Protein 3R0S (pdb70)

Nearest PDB structures (foldseek):
  3r0s-assembly1_A  TM=1.003E+00  e=1.129E-41  Campylobacter jejuni subsp. jejuni NCTC 11168 = ATCC 700819
  4r36-assembly1_A  TM=9.592E-01  e=1.230E-15  Bacteroides fragilis NCTC 9343
  7ok1-assembly1_C  TM=9.430E-01  e=2.101E-15  Pseudomonas paraeruginosa PA7
  7ojq-assembly1_C  TM=9.489E-01  e=1.472E-14  Pseudomonas paraeruginosa PA7
  7ojq-assembly1_A  TM=9.555E-01  e=8.487E-14  Pseudomonas paraeruginosa PA7

Sequence (249 aa):
KIHPSAVIEEEGAQLGDDVVIEAYAYVSKDAKIGNNVVIKQGARILSDTTIGDHSRVFSYAIVGDIPQDISYKSGVVIGKNNATIREFATINSGTAKKGDGFTRIGDNAFIAYCHIAHDCLLGNNIILANNATLAGHVEELGDFTVVGGLTPIHQFVKVGEGCIAGASALSQDIVPFCLAEGNRRASIRSLNLVGIRRRRFDKDDEVDRRLSRAFKTLFRRQQGDLKENAKKNLLENQESENVKKCHFILETKRGIPVYR

Foldseek 3Di:
DEDPQEAEDCQEAAEAPEAEEHQEYEDNQEYEEACEYHEHNEYADQNEYDYYNEYHEHNAYFAAAFPDDPDNAGEYAEEPEYEYHQEYHYIADVVAPRYAYHYECEAYHLEYHGHQEAEYANEYEEAHEYEYAHEYEEHQEYAYHCEYADHNEYEYACEEYYPAYEDFHHQHQFYWGHHPIATDAGVLVRCVVPDDPVVSVVVRVLCCQQAVDDDNLVSLVVCVVVHDDPSSVSSVCQNPTDRHHGHDD

Secondary structure (DSSP, 8-state):
-B-TT-EE-TT-EE-TT-EE-TT-EE-TT-EE-TT-EE-TT-EE-SS-EE-TT-EE-TT-EEEEPPS-S----EEEE-TT-EE-TT-EEE---TTTTSEEEE-TT-B----EE-TT-EE-SS-EE-TT-EE-TT-EE-TT-EE-TT-EE-TT-EE-TT---SS-BB-S-B-TTEEEEEBTEEEEEE-HHHHHHHS-HHHHHHHHHHHHHHHSSS-HHHHHHHHHTT---HHHH--HHHHH-SS---B--

CATH classification: 2.160.10.10 (+1 more: 1.20.1180.10)

Solvent-accessible surface area: 11938 Å² total

InterPro domains:
  IPR001451 Hexapeptide repeat [PF00132] (106-140)
  IPR010137 Acyl-[acyl-carrier-protein]--UDP-N-acetylglucosamine O-acyltransferase [MF_00387] (1-256)
  IPR010137 Acyl-[acyl-carrier-protein]--UDP-N-acetylglucosamine O-acyltransferase [PIRSF000456] (2-260)
  IPR010137 Acyl-[acyl-carrier-protein]--UDP-N-acetylglucosamine O-acyltransferase [PTHR43480] (2-258)
  IPR010137 Acyl-[acyl-carrier-protein]--UDP-N-acetylglucosamine O-acyltransferase [TIGR01852] (4-254)
  IPR010137 Acyl-[acyl-carrier-protein]--UDP-N-acetylglucosamine O-acyltransferase [cd03351] (3-254)
  IPR011004 Trimeric LpxA-like superfamily [SSF51161] (3-244)
  IPR018357 Hexapeptide transferase, conserved site [PS00101] (132-160)
  IPR029098 UDP N-acetylglucosamine O-acyltransferase, C-terminal [PF13720] (177-254)
  IPR037157 UDP-N-acetylglucosamine O-acyltransferase, C-terminal domain superfamily [G3DSA:1.20.1180.10] (195-263)

Structure (mmCIF, N/CA/C/O backbone):
data_3R0S
#
_entry.id   3R0S
#
_cell.length_a   98.959
_cell.length_b   98.959
_cell.length_c   157.463
_cell.angle_alpha   90.000
_cell.angle_beta   90.000
_cell.angle_gamma   120.000
#
_symmetry.space_group_name_H-M   'H 3 2'
#
loop_
_entity.id
_entity.type
_entity.pdbx_description
1 polymer 'Acyl-[acyl-carrier-protein]--UDP-N-acetylglucosamine O-acyltransferase'
2 non-polymer 'CHLORIDE ION'
3 water water
#
loop_
_atom_site.group_PDB
_atom_site.id
_atom_site.type_symbol
_atom_site.label_atom_id
_atom_site.label_alt_id
_atom_site.label_comp_id
_atom_site.label_asym_id
_atom_site.label_entity_id
_atom_site.label_seq_id
_atom_site.pdbx_PDB_ins_code
_atom_site.Cartn_x
_atom_site.Cartn_y
_atom_site.Cartn_z
_atom_site.occupancy
_atom_site.B_iso_or_equiv
_atom_site.auth_seq_id
_atom_site.auth_comp_id
_atom_site.auth_asym_id
_atom_site.auth_atom_id
_atom_site.pdbx_PDB_model_num
ATOM 1 N N . LYS A 1 6 ? -2.634 16.077 63.585 1.00 80.47 3 LYS A N 1
ATOM 2 C CA . LYS A 1 6 ? -2.275 16.209 62.133 1.00 78.58 3 LYS A CA 1
ATOM 3 C C . LYS A 1 6 ? -1.299 15.114 61.648 1.00 75.51 3 LYS A C 1
ATOM 4 O O . LYS A 1 6 ? -1.340 14.714 60.488 1.00 73.56 3 LYS A O 1
ATOM 10 N N . ILE A 1 7 ? -0.437 14.618 62.531 1.00 74.98 4 ILE A N 1
ATOM 11 C CA . ILE A 1 7 ? 0.352 13.413 62.232 1.00 72.61 4 ILE A CA 1
ATOM 12 C C . ILE A 1 7 ? -0.248 12.199 62.942 1.00 72.10 4 ILE A C 1
ATOM 13 O O . ILE A 1 7 ? -0.387 12.208 64.181 1.00 73.92 4 ILE A O 1
ATOM 18 N N . HIS A 1 8 ? -0.624 11.175 62.175 1.00 69.50 5 HIS A N 1
ATOM 19 C CA . HIS A 1 8 ? -1.229 9.986 62.760 1.00 69.40 5 HIS A CA 1
ATOM 20 C C . HIS A 1 8 ? -0.110 9.257 63.500 1.00 68.38 5 HIS A C 1
ATOM 21 O O . HIS A 1 8 ? 1.033 9.247 63.018 1.00 67.31 5 HIS A O 1
ATOM 28 N N . PRO A 1 9 ? -0.415 8.704 64.702 1.00 68.36 6 PRO A N 1
ATOM 29 C CA . PRO A 1 9 ? 0.561 7.911 65.468 1.00 67.28 6 PRO A CA 1
ATOM 30 C C . PRO A 1 9 ? 1.152 6.715 64.695 1.00 64.39 6 PRO A C 1
ATOM 31 O O . PRO A 1 9 ? 2.276 6.275 64.988 1.00 64.13 6 PRO A O 1
ATOM 35 N N . SER A 1 10 ? 0.377 6.177 63.755 1.00 61.25 7 SER A N 1
ATOM 36 C CA . SER A 1 10 ? 0.833 5.075 62.931 1.00 59.32 7 SER A CA 1
ATOM 37 C C . SER A 1 10 ? 1.874 5.481 61.885 1.00 56.64 7 SER A C 1
ATOM 38 O O . SER A 1 10 ? 2.610 4.631 61.392 1.00 56.86 7 SER A O 1
ATOM 41 N N . ALA A 1 11 ? 1.967 6.762 61.574 1.00 54.06 8 ALA A N 1
ATOM 42 C CA . ALA A 1 11 ? 2.972 7.217 60.658 1.00 51.80 8 ALA A CA 1
ATOM 43 C C . ALA A 1 11 ? 4.378 6.977 61.249 1.00 51.37 8 ALA A C 1
ATOM 44 O O . ALA A 1 11 ? 4.609 7.178 62.452 1.00 52.88 8 ALA A O 1
ATOM 46 N N . VAL A 1 12 ? 5.288 6.537 60.380 1.00 49.02 9 VAL A N 1
ATOM 47 C CA . VAL A 1 12 ? 6.667 6.332 60.670 1.00 48.25 9 VAL A CA 1
ATOM 48 C C . VAL A 1 12 ? 7.486 7.511 60.120 1.00 47.67 9 VAL A C 1
ATOM 49 O O . VAL A 1 12 ? 7.741 7.622 58.941 1.00 46.68 9 VAL A O 1
ATOM 53 N N . ILE A 1 13 ? 7.886 8.400 61.020 1.00 48.63 10 ILE A N 1
ATOM 54 C CA . ILE A 1 13 ? 8.656 9.601 60.732 1.00 47.75 10 ILE A C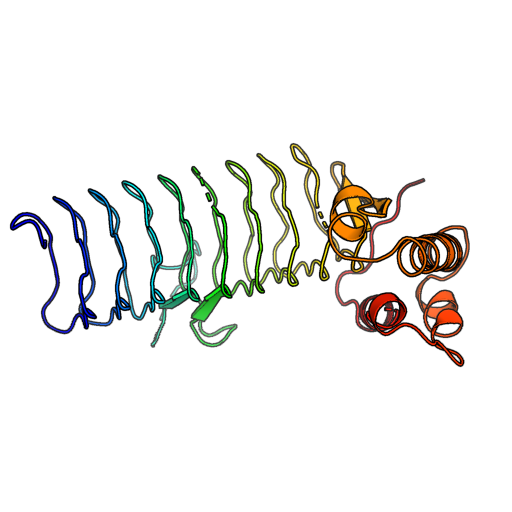A 1
ATOM 55 C C . ILE A 1 13 ? 9.989 9.324 61.425 1.00 48.31 10 ILE A C 1
ATOM 56 O O . ILE A 1 13 ? 10.036 9.225 62.638 1.00 49.22 10 ILE A O 1
ATOM 61 N N . GLU A 1 14 ? 11.043 9.086 60.653 1.00 47.56 11 GLU A N 1
ATOM 62 C CA A GLU A 1 14 ? 12.347 8.699 61.204 0.60 48.84 11 GLU A CA 1
ATOM 63 C CA B GLU A 1 14 ? 12.312 8.709 61.252 0.40 48.58 11 GLU A CA 1
ATOM 64 C C . GLU A 1 14 ? 12.910 9.956 61.856 1.00 50.09 11 GLU A C 1
ATOM 65 O O . GLU A 1 14 ? 12.762 11.058 61.300 1.00 50.66 11 GLU A O 1
ATOM 76 N N . GLU A 1 15 ? 13.548 9.811 63.008 1.00 51.46 12 GLU A N 1
ATOM 77 C CA . GLU A 1 15 ? 14.266 10.957 63.592 1.00 53.55 12 GLU A CA 1
ATOM 78 C C . GLU A 1 15 ? 15.207 11.528 62.547 1.00 53.25 12 GLU A C 1
ATOM 79 O O . GLU A 1 15 ? 15.989 10.768 61.964 1.00 53.04 12 GLU A O 1
ATOM 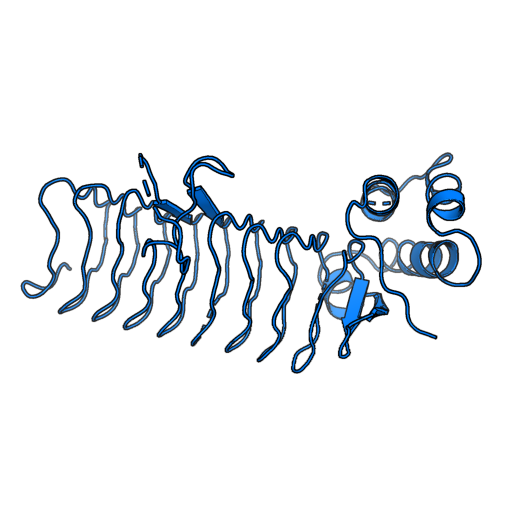85 N N . GLY A 1 16 ? 15.147 12.860 62.347 1.00 53.54 13 GLY A N 1
ATOM 86 C CA . GLY A 1 16 ? 15.893 13.566 61.287 1.00 52.67 13 GLY A CA 1
ATOM 87 C C . GLY A 1 16 ? 14.979 14.180 60.217 1.00 50.89 13 GLY A C 1
ATOM 88 O O . GLY A 1 16 ? 15.320 15.192 59.593 1.00 51.66 13 GLY A O 1
ATOM 89 N N . ALA A 1 17 ? 13.827 13.576 59.984 1.00 47.97 14 ALA A N 1
ATOM 90 C CA . ALA A 1 17 ? 12.873 14.181 59.063 1.00 47.28 14 ALA A CA 1
ATOM 91 C C . ALA A 1 17 ? 12.553 15.657 59.460 1.00 48.36 14 ALA A C 1
ATOM 92 O O . ALA A 1 17 ? 12.329 15.957 60.624 1.00 48.53 14 ALA A O 1
ATOM 94 N N . GLN A 1 18 ? 12.605 16.555 58.485 1.00 48.76 15 GLN A N 1
ATOM 95 C CA . GLN A 1 18 ? 12.220 17.947 58.659 1.00 51.56 15 GLN A CA 1
ATOM 96 C C . GLN A 1 18 ? 10.804 18.186 58.083 1.00 50.93 15 GLN A C 1
ATOM 97 O O . GLN A 1 18 ? 10.581 18.011 56.882 1.00 49.39 15 GLN A O 1
ATOM 103 N N . LEU A 1 19 ? 9.874 18.559 58.951 1.00 51.51 16 LEU A N 1
ATOM 104 C CA . LEU A 1 19 ? 8.494 18.822 58.583 1.00 51.86 16 LEU A CA 1
ATOM 105 C C . LEU A 1 19 ? 8.135 20.289 58.784 1.00 53.28 16 LEU A C 1
ATOM 106 O O . LEU A 1 19 ? 8.409 20.841 59.842 1.00 55.39 16 LEU A O 1
ATOM 111 N N . GLY A 1 20 ? 7.534 20.916 57.776 1.00 53.15 17 GLY A N 1
ATOM 112 C CA . GLY A 1 20 ? 7.087 22.320 57.878 1.00 54.80 17 GLY A CA 1
ATOM 113 C C . GLY A 1 20 ? 5.780 22.477 58.666 1.00 56.06 17 GLY A C 1
ATOM 114 O O . GLY A 1 20 ? 5.296 21.549 59.327 1.00 54.94 17 GLY A O 1
ATOM 115 N N . ASP A 1 21 ? 5.206 23.669 58.577 1.00 57.95 18 ASP A N 1
ATOM 116 C CA . ASP A 1 21 ? 3.967 24.019 59.242 1.00 59.43 18 ASP A CA 1
ATOM 117 C C . ASP A 1 21 ? 2.748 23.348 58.634 1.00 57.66 18 ASP A C 1
ATOM 118 O O . ASP A 1 21 ? 2.666 23.210 57.417 1.00 55.36 18 ASP A O 1
ATOM 123 N N . ASP A 1 22 ? 1.802 22.933 59.481 1.00 58.01 19 ASP A N 1
ATOM 124 C CA . ASP A 1 22 ? 0.478 22.523 59.014 1.00 57.17 19 ASP A CA 1
ATOM 125 C C . ASP A 1 22 ? 0.589 21.337 58.044 1.00 52.53 19 ASP A C 1
ATOM 126 O O . ASP A 1 22 ? -0.053 21.289 57.020 1.00 49.60 19 ASP A O 1
ATOM 131 N N . VAL A 1 23 ? 1.468 20.416 58.367 1.00 51.43 20 VAL A N 1
ATOM 132 C CA . VAL A 1 23 ? 1.653 19.239 57.564 1.00 49.18 20 VAL A CA 1
ATOM 133 C C . VAL A 1 23 ? 0.715 18.163 58.138 1.00 49.68 20 VAL A C 1
ATOM 134 O O . VAL A 1 23 ? 0.438 18.129 59.356 1.00 50.94 20 VAL A O 1
ATOM 138 N N . VAL A 1 24 ? 0.196 17.330 57.234 1.00 48.18 21 VAL A N 1
ATOM 139 C CA . VAL A 1 24 ? -0.685 16.237 57.556 1.00 47.83 21 VAL A CA 1
ATOM 140 C C . VAL A 1 24 ? -0.066 14.957 57.015 1.00 46.29 21 VAL A C 1
ATOM 141 O O . VAL A 1 24 ? 0.144 14.822 55.807 1.00 44.09 21 VAL A O 1
ATOM 145 N N . ILE A 1 25 ? 0.261 14.036 57.928 1.00 46.17 22 ILE A N 1
ATOM 146 C CA . ILE A 1 25 ? 0.782 12.752 57.572 1.00 44.69 22 ILE A CA 1
ATOM 147 C C . ILE A 1 25 ? -0.263 11.770 58.073 1.00 45.55 22 ILE A C 1
ATOM 148 O O . ILE A 1 25 ? -0.520 11.686 59.285 1.00 47.51 22 ILE A O 1
ATOM 153 N N . GLU A 1 26 ? -0.868 11.032 57.145 1.00 43.85 23 GLU A N 1
ATOM 154 C CA . GLU A 1 26 ? -1.910 10.085 57.475 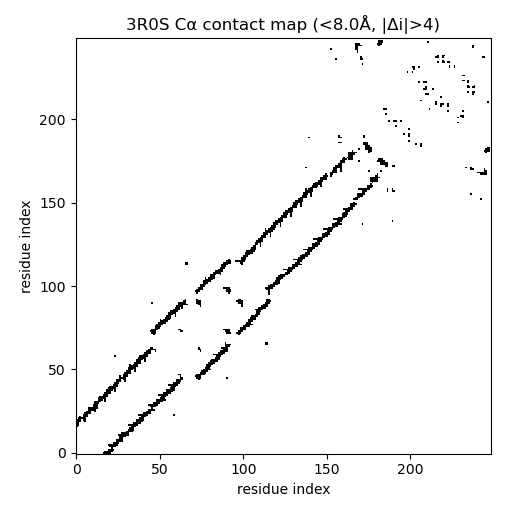1.00 42.43 23 GLU A CA 1
ATOM 155 C C . GLU A 1 26 ? -1.301 8.791 57.937 1.00 41.51 23 GLU A C 1
ATOM 156 O O . GLU A 1 26 ? -0.096 8.576 57.857 1.00 39.81 23 GLU A O 1
ATOM 162 N N . ALA A 1 27 ? -2.170 7.912 58.408 1.00 42.42 24 ALA A N 1
ATOM 163 C CA . ALA A 1 27 ? -1.796 6.627 58.941 1.00 42.40 24 ALA A CA 1
ATOM 164 C C . ALA A 1 27 ? -0.874 5.864 58.027 1.00 41.00 24 ALA A C 1
ATOM 165 O O . ALA A 1 27 ? -1.118 5.802 56.814 1.00 41.42 24 ALA A O 1
ATOM 167 N N . TYR A 1 28 ? 0.160 5.266 58.602 1.00 39.50 25 TYR A N 1
ATOM 168 C CA . TYR A 1 28 ? 0.968 4.283 57.891 1.00 39.67 25 TYR A CA 1
ATOM 169 C C . TYR A 1 28 ? 1.830 4.862 56.767 1.00 38.11 25 TYR A C 1
ATOM 170 O O . TYR A 1 28 ? 2.428 4.103 56.011 1.00 39.16 25 TYR A O 1
ATOM 179 N N . ALA A 1 29 ? 1.901 6.175 56.657 1.00 37.72 26 ALA A N 1
ATOM 180 C CA . ALA A 1 29 ? 2.833 6.817 55.753 1.00 37.84 26 ALA A CA 1
ATOM 181 C C . ALA A 1 29 ? 4.242 6.725 56.335 1.00 39.36 26 ALA A C 1
ATOM 182 O O . ALA A 1 29 ? 4.412 6.311 57.490 1.00 43.04 26 ALA A O 1
ATOM 184 N N . TYR A 1 30 ? 5.247 7.098 55.547 1.00 39.18 27 TYR A N 1
ATOM 185 C CA . TYR A 1 30 ? 6.647 6.951 55.915 1.00 38.68 27 TYR A CA 1
ATOM 186 C C . TYR A 1 30 ? 7.414 8.143 55.435 1.00 38.39 27 TYR A C 1
ATOM 187 O O . TYR A 1 30 ? 7.289 8.530 54.287 1.00 37.92 27 TYR A O 1
ATOM 196 N N . VAL A 1 31 ? 8.179 8.745 56.335 1.00 38.56 28 VAL A N 1
ATOM 197 C CA . VAL A 1 31 ? 9.059 9.841 55.995 1.00 38.98 28 VAL A CA 1
ATOM 198 C C . VAL A 1 31 ? 10.450 9.512 56.542 1.00 40.10 28 VAL A C 1
ATOM 199 O O . VAL A 1 31 ? 10.587 9.131 57.695 1.00 40.41 28 VAL A O 1
ATOM 203 N N . SER A 1 32 ? 11.465 9.702 55.704 1.00 40.74 29 SER A N 1
ATOM 204 C CA . SER A 1 32 ? 12.824 9.323 56.034 1.00 42.04 29 SER A CA 1
ATOM 205 C C . SER A 1 32 ? 13.562 10.400 56.877 1.00 43.87 29 SER A C 1
ATOM 206 O O . SER A 1 32 ? 13.223 11.593 56.899 1.00 43.65 29 SER A O 1
ATOM 209 N N . LYS A 1 33 ? 14.613 9.933 57.529 1.00 45.23 30 LYS A N 1
ATOM 210 C CA . LYS A 1 33 ? 15.518 10.764 58.282 1.00 47.57 30 LYS A CA 1
ATOM 211 C C . LYS A 1 33 ? 16.136 11.915 57.497 1.00 48.62 30 LYS A C 1
ATOM 212 O O . LYS A 1 33 ? 16.563 12.905 58.109 1.00 49.29 30 LYS A O 1
ATOM 218 N N . ASP A 1 34 ? 16.210 11.801 56.160 1.00 47.72 31 ASP A N 1
ATOM 219 C CA . ASP A 1 34 ? 16.791 12.868 55.360 1.00 49.04 31 ASP A CA 1
ATOM 220 C C . ASP A 1 34 ? 15.751 13.626 54.564 1.00 47.41 31 ASP A C 1
ATOM 221 O O . ASP A 1 34 ? 16.103 14.513 53.801 1.00 48.91 31 ASP A O 1
ATOM 226 N N . ALA A 1 35 ? 14.484 13.297 54.769 1.00 45.25 32 ALA A N 1
ATOM 227 C CA . ALA A 1 35 ? 13.383 13.939 54.055 1.00 44.57 32 ALA A CA 1
ATOM 228 C C . ALA A 1 35 ? 13.073 15.340 54.602 1.00 45.44 32 ALA A C 1
ATOM 229 O O . ALA A 1 35 ? 13.306 15.617 55.784 1.00 46.56 32 ALA A O 1
ATOM 231 N N . LYS A 1 36 ? 12.598 16.199 53.704 1.00 45.58 33 LYS A N 1
ATOM 232 C CA . LYS A 1 36 ? 12.249 17.585 53.975 1.00 47.92 33 LYS A CA 1
ATOM 233 C C . LYS A 1 36 ? 10.853 17.853 53.415 1.00 47.17 33 LYS A C 1
ATOM 234 O O . LYS A 1 36 ? 10.663 17.949 52.191 1.00 47.44 33 LYS A O 1
ATOM 240 N N . ILE A 1 37 ? 9.870 17.943 54.299 1.00 46.88 34 ILE A N 1
ATOM 241 C CA . ILE A 1 37 ? 8.486 18.089 53.882 1.00 45.70 34 ILE A CA 1
ATOM 242 C C . ILE A 1 37 ? 8.115 19.522 54.116 1.00 46.79 34 ILE A C 1
ATOM 243 O O . ILE A 1 37 ? 8.242 20.050 55.255 1.00 49.94 34 ILE A O 1
ATOM 248 N N . GLY A 1 38 ? 7.690 20.170 53.039 1.00 44.42 35 GLY A N 1
ATOM 249 C CA . GLY A 1 38 ? 7.421 21.600 53.065 1.00 45.53 35 GLY A CA 1
ATOM 250 C C . GLY A 1 38 ? 6.161 21.904 53.869 1.00 45.24 35 GLY A C 1
ATOM 251 O O . GLY A 1 38 ? 5.495 21.015 54.419 1.00 43.06 35 GLY A O 1
ATOM 252 N N . ASN A 1 39 ? 5.858 23.175 53.944 1.00 46.52 36 ASN A N 1
ATOM 253 C CA . ASN A 1 39 ? 4.654 23.661 54.607 1.00 48.17 36 ASN A CA 1
ATOM 254 C C . ASN A 1 39 ? 3.392 23.273 53.859 1.00 47.42 36 ASN A C 1
ATOM 255 O O . ASN A 1 39 ? 3.378 23.304 52.620 1.00 45.61 36 ASN A O 1
ATOM 260 N N . ASN A 1 40 ? 2.346 22.935 54.624 1.00 48.28 37 ASN A N 1
ATOM 261 C CA . ASN A 1 40 ? 1.002 22.704 54.095 1.00 48.68 37 ASN A CA 1
ATOM 262 C C . ASN A 1 40 ? 0.941 21.546 53.106 1.00 46.05 37 ASN A C 1
ATOM 263 O O . ASN A 1 40 ? 0.226 21.608 52.126 1.00 44.64 37 ASN A O 1
ATOM 268 N N . VAL A 1 41 ? 1.712 20.504 53.400 1.00 44.39 38 VAL A N 1
ATOM 269 C CA . VAL A 1 41 ? 1.803 19.349 52.567 1.00 42.11 38 VAL A CA 1
ATOM 270 C C . VAL A 1 41 ? 0.931 18.257 53.180 1.00 43.14 38 VAL A C 1
ATOM 271 O O . VAL A 1 41 ? 0.732 18.227 54.411 1.00 45.64 38 VAL A O 1
ATOM 275 N N . VAL A 1 42 ? 0.381 17.395 52.320 1.00 41.07 39 VAL A N 1
ATOM 276 C CA . VAL A 1 42 ? -0.410 16.292 52.741 1.00 40.62 39 VAL A CA 1
ATOM 277 C C . VAL A 1 42 ? 0.256 15.032 52.209 1.00 39.18 39 VAL A C 1
ATOM 278 O O . VAL A 1 42 ? 0.548 14.933 51.024 1.00 39.62 39 VAL A O 1
ATOM 282 N N . ILE A 1 43 ? 0.582 14.112 53.111 1.00 37.86 40 ILE A N 1
ATOM 283 C CA . ILE A 1 43 ? 1.085 12.804 52.779 1.00 35.31 40 ILE A CA 1
ATOM 284 C C . ILE A 1 43 ? -0.017 11.834 53.245 1.00 36.38 40 ILE A C 1
ATOM 285 O O . ILE A 1 43 ? -0.302 11.725 54.444 1.00 37.62 40 ILE A O 1
ATOM 290 N N . LYS A 1 44 ? -0.636 11.151 52.289 1.00 35.98 41 LYS A N 1
ATOM 291 C CA . LYS A 1 44 ? -1.780 10.269 52.543 1.00 35.82 41 LYS A CA 1
ATOM 292 C C . LYS A 1 44 ? -1.348 8.892 52.895 1.00 35.12 41 LYS A C 1
ATOM 293 O O . LYS A 1 44 ? -0.169 8.535 52.821 1.00 35.86 41 LYS A O 1
ATOM 299 N N . GLN A 1 45 ? -2.304 8.125 53.349 1.00 35.55 42 GLN A N 1
ATOM 300 C CA . GLN A 1 45 ? -2.024 6.873 53.968 1.00 35.39 42 GLN A CA 1
ATOM 301 C C . GLN A 1 45 ? -1.105 6.044 53.105 1.00 34.93 42 GLN A C 1
ATOM 302 O O . GLN A 1 45 ? -1.364 5.795 51.914 1.00 34.02 42 GLN A O 1
ATOM 308 N N . GLY A 1 46 ? -0.011 5.630 53.716 1.00 35.25 43 GLY A N 1
ATOM 309 C CA . GLY A 1 46 ? 0.850 4.628 53.135 1.00 35.40 43 GLY A CA 1
ATOM 310 C C . GLY A 1 46 ? 1.913 5.114 52.199 1.00 34.98 43 GLY A C 1
ATOM 311 O O . GLY A 1 46 ? 2.767 4.319 51.776 1.00 35.60 43 GLY A O 1
ATOM 312 N N . ALA A 1 47 ? 1.873 6.395 51.863 1.00 34.33 44 ALA A N 1
ATOM 313 C CA . ALA A 1 47 ? 2.830 6.927 50.949 1.00 33.88 44 ALA A CA 1
ATOM 314 C C . ALA A 1 47 ? 4.156 7.003 51.675 1.00 34.90 44 ALA A C 1
ATOM 315 O O . ALA A 1 47 ? 4.201 7.141 52.926 1.00 34.69 44 ALA A O 1
ATOM 317 N N . ARG A 1 48 ? 5.230 6.939 50.889 1.00 34.51 45 ARG A N 1
ATOM 318 C CA . ARG A 1 48 ? 6.584 6.850 51.406 1.00 33.78 45 ARG A CA 1
ATOM 319 C C . ARG A 1 48 ? 7.477 7.867 50.728 1.00 34.40 45 ARG A C 1
ATOM 320 O O . ARG A 1 48 ? 7.608 7.882 49.497 1.00 34.57 45 ARG A O 1
ATOM 328 N N . ILE A 1 49 ? 8.034 8.750 51.546 1.00 34.73 46 ILE A N 1
ATOM 329 C CA . ILE A 1 49 ? 8.999 9.707 51.146 1.00 35.05 46 ILE A CA 1
ATOM 330 C C . ILE A 1 49 ? 10.354 9.189 51.675 1.00 37.47 46 ILE A C 1
ATOM 331 O O . ILE A 1 49 ? 10.591 9.091 52.899 1.00 39.62 46 ILE A O 1
ATOM 336 N N . LEU A 1 50 ? 11.209 8.808 50.740 1.00 37.92 47 LEU A N 1
ATOM 337 C CA . LEU A 1 50 ? 12.392 8.069 51.025 1.00 38.94 47 LEU A CA 1
ATOM 338 C C . LEU A 1 50 ? 13.594 8.860 50.569 1.00 40.19 47 LEU A C 1
ATOM 339 O O . LEU A 1 50 ? 13.504 9.716 49.670 1.00 39.01 47 LEU A O 1
ATOM 344 N N . SER A 1 51 ? 14.715 8.526 51.191 1.00 42.39 48 SER A N 1
ATOM 345 C CA . SER A 1 51 ? 16.015 9.073 50.862 1.00 45.42 48 SER A CA 1
ATOM 346 C C . SER A 1 51 ? 16.128 10.589 51.119 1.00 44.79 48 SER A C 1
ATOM 347 O O . SER A 1 51 ? 15.424 11.145 51.968 1.00 44.81 48 SER A O 1
ATOM 350 N N . ASP A 1 52 ? 17.009 11.233 50.396 1.00 45.15 49 ASP A N 1
ATOM 351 C CA . ASP A 1 52 ? 17.259 12.635 50.589 1.00 47.31 49 ASP A CA 1
ATOM 352 C C . ASP A 1 52 ? 16.315 13.406 49.692 1.00 45.88 49 ASP A C 1
ATOM 353 O O . ASP A 1 52 ? 16.732 14.058 48.730 1.00 46.56 49 ASP A O 1
ATOM 358 N N . THR A 1 53 ? 15.037 13.306 50.021 1.00 43.66 50 THR A N 1
ATOM 359 C CA . THR A 1 53 ? 13.992 13.826 49.175 1.00 42.37 50 THR A CA 1
ATOM 360 C C . THR A 1 53 ? 13.305 15.078 49.751 1.00 42.41 50 THR A C 1
ATOM 361 O O . THR A 1 53 ? 12.955 15.111 50.926 1.00 41.67 50 THR A O 1
ATOM 365 N N . THR A 1 54 ? 13.102 16.075 48.886 1.00 42.61 51 THR A N 1
ATOM 366 C CA . THR A 1 54 ? 12.397 17.295 49.216 1.00 43.53 51 THR A CA 1
ATOM 367 C C . THR A 1 54 ? 11.008 17.381 48.553 1.00 43.02 51 THR A C 1
ATOM 368 O O . THR A 1 54 ? 10.883 17.217 47.363 1.00 42.79 51 THR A O 1
ATOM 372 N N . ILE A 1 55 ? 9.965 17.606 49.356 1.00 43.41 52 ILE A N 1
ATOM 373 C CA . ILE A 1 55 ? 8.602 17.857 48.864 1.00 41.65 52 ILE A CA 1
ATOM 374 C C . ILE A 1 55 ? 8.189 19.302 49.199 1.00 43.99 52 ILE A C 1
ATOM 375 O O . ILE A 1 55 ? 7.978 19.651 50.385 1.00 44.24 52 ILE A O 1
ATOM 380 N N . GLY A 1 56 ? 8.050 20.124 48.151 1.00 43.00 53 GLY A N 1
ATOM 381 C CA . GLY A 1 56 ? 7.771 21.519 48.332 1.00 44.08 53 GLY A CA 1
ATOM 382 C C . GLY A 1 56 ? 6.360 21.761 48.834 1.00 44.02 53 GLY A C 1
ATOM 383 O O . GLY A 1 56 ? 5.501 20.880 48.768 1.00 42.57 53 GLY A O 1
ATOM 384 N N . ASP A 1 57 ? 6.152 22.987 49.297 1.00 44.84 54 ASP A N 1
ATOM 385 C CA . ASP A 1 57 ? 4.952 23.413 49.964 1.00 45.81 54 ASP A CA 1
ATOM 386 C C . ASP A 1 57 ? 3.698 23.200 49.150 1.00 44.94 54 ASP A C 1
ATOM 387 O O . ASP A 1 57 ? 3.710 23.341 47.926 1.00 43.97 54 ASP A O 1
ATOM 392 N N . HIS A 1 58 ? 2.610 22.933 49.867 1.00 45.73 55 HIS A N 1
ATOM 393 C CA . HIS A 1 58 ? 1.271 22.776 49.307 1.00 46.30 55 HIS A CA 1
ATOM 394 C C . HIS A 1 58 ? 1.215 21.616 48.324 1.00 43.73 55 HIS A C 1
ATOM 395 O O . HIS A 1 58 ? 0.441 21.680 47.388 1.00 43.70 55 HIS A O 1
ATOM 402 N N . SER A 1 59 ? 2.106 20.635 48.470 1.00 42.51 56 SER A N 1
ATOM 403 C CA . SER A 1 59 ? 2.022 19.421 47.687 1.00 40.51 56 SER A CA 1
ATOM 404 C C . SER A 1 59 ? 1.107 18.389 48.381 1.00 41.21 56 SER A C 1
ATOM 405 O O . SER A 1 59 ? 0.955 18.405 49.610 1.00 42.96 56 SER A O 1
ATOM 408 N N . ARG A 1 60 ? 0.521 17.500 47.569 1.00 39.88 57 ARG A N 1
ATOM 409 C CA . ARG A 1 60 ? -0.323 16.435 47.996 1.00 39.39 57 ARG A CA 1
ATOM 410 C C . ARG A 1 60 ? 0.176 15.147 47.335 1.00 36.93 57 ARG A C 1
ATOM 411 O O . ARG A 1 60 ? 0.162 15.019 46.093 1.00 35.56 57 ARG A O 1
ATOM 419 N N . VAL A 1 61 ? 0.608 14.223 48.197 1.00 34.00 58 VAL A N 1
ATOM 420 C CA . VAL A 1 61 ? 1.022 12.899 47.865 1.00 31.91 58 VAL A CA 1
ATOM 421 C C . VAL A 1 61 ? -0.032 11.915 48.326 1.00 33.01 58 VAL A C 1
ATOM 422 O O . VAL A 1 61 ? -0.368 11.838 49.520 1.00 34.85 58 VAL A O 1
ATOM 426 N N . PHE A 1 62 ? -0.595 11.197 47.365 1.00 33.01 59 PHE A N 1
ATOM 427 C CA . PHE A 1 62 ? -1.773 10.396 47.564 1.00 32.43 59 PHE A CA 1
ATOM 428 C C . PHE A 1 62 ? -1.434 9.003 48.026 1.00 32.29 59 PHE A C 1
ATOM 429 O O . PHE A 1 62 ? -0.272 8.673 48.184 1.00 32.45 59 PHE A O 1
ATOM 437 N N . SER A 1 63 ? -2.446 8.181 48.283 1.00 32.87 60 SER A N 1
ATOM 438 C CA . SER A 1 63 ? -2.212 6.952 49.019 1.00 33.04 60 SER A CA 1
ATOM 439 C C . SER A 1 63 ? -1.223 6.086 48.287 1.00 32.16 60 SER A C 1
ATOM 440 O O . SER A 1 63 ? -1.423 5.773 47.145 1.00 33.05 60 SER A O 1
ATOM 443 N N . TYR A 1 64 ? -0.209 5.646 49.004 1.00 32.95 61 TYR A N 1
ATOM 444 C CA . TYR A 1 64 ? 0.748 4.614 48.553 1.00 33.42 61 TYR A CA 1
ATOM 445 C C . TYR A 1 64 ? 1.779 5.050 47.477 1.00 32.84 61 TYR A C 1
ATOM 446 O O . TYR A 1 64 ? 2.526 4.221 47.038 1.00 32.46 61 TYR A O 1
ATOM 455 N N . ALA A 1 65 ? 1.823 6.335 47.135 1.00 32.45 62 ALA A N 1
ATOM 456 C CA . ALA A 1 65 ? 2.803 6.859 46.218 1.00 33.06 62 ALA A CA 1
ATOM 457 C C . ALA A 1 65 ? 4.148 6.798 46.901 1.00 33.45 62 ALA A C 1
ATOM 458 O O . ALA A 1 65 ? 4.239 7.007 48.109 1.00 34.25 62 ALA A O 1
ATOM 460 N N . ILE A 1 66 ? 5.180 6.463 46.117 1.00 34.36 63 ILE A N 1
ATOM 461 C CA . ILE A 1 66 ? 6.545 6.198 46.583 1.00 33.71 63 ILE A CA 1
ATOM 462 C C . ILE A 1 66 ? 7.437 7.195 45.874 1.00 34.83 63 ILE A C 1
ATOM 463 O O . ILE A 1 66 ? 7.498 7.159 44.627 1.00 36.88 63 ILE A O 1
ATOM 468 N N . VAL A 1 67 ? 8.108 8.073 46.646 1.00 34.35 64 VAL A N 1
ATOM 469 C CA . VAL A 1 67 ? 9.025 9.086 46.164 1.00 33.90 64 VAL A CA 1
ATOM 470 C C . VAL A 1 67 ? 10.357 8.875 46.873 1.00 35.46 64 VAL A C 1
ATOM 471 O O . VAL A 1 67 ? 10.434 8.989 48.128 1.00 36.43 64 VAL A O 1
ATOM 475 N N . GLY A 1 68 ? 11.392 8.568 46.087 1.00 35.03 65 GLY A N 1
ATOM 476 C CA . GLY A 1 68 ? 12.758 8.494 46.567 1.00 35.98 65 GLY A CA 1
ATOM 477 C C . GLY A 1 68 ? 13.335 7.101 46.697 1.00 36.95 65 GLY A C 1
ATOM 478 O O . GLY A 1 68 ? 14.414 6.935 47.299 1.00 36.87 65 GLY A O 1
ATOM 479 N N . ASP A 1 69 ? 12.593 6.098 46.194 1.00 37.35 66 ASP A N 1
ATOM 480 C CA . ASP A 1 69 ? 13.094 4.730 46.111 1.00 39.17 66 ASP A CA 1
ATOM 481 C C . ASP A 1 69 ? 14.316 4.691 45.230 1.00 39.25 66 ASP A C 1
ATOM 482 O O . ASP A 1 69 ? 14.524 5.567 44.408 1.00 38.90 66 ASP A O 1
ATOM 487 N N . ILE A 1 70 ? 15.106 3.645 45.377 1.00 40.74 67 ILE A N 1
ATOM 488 C CA . ILE A 1 70 ? 16.323 3.582 44.646 1.00 42.82 67 ILE A CA 1
ATOM 489 C C . ILE A 1 70 ? 15.987 3.314 43.190 1.00 43.21 67 ILE A C 1
ATOM 490 O O . ILE A 1 70 ? 14.966 2.727 42.886 1.00 41.62 67 ILE A O 1
ATOM 495 N N . PRO A 1 71 ? 16.896 3.692 42.282 1.00 45.55 68 PRO A N 1
ATOM 496 C CA . PRO A 1 71 ? 16.657 3.426 40.840 1.00 45.69 68 PRO A CA 1
ATOM 497 C C . PRO A 1 71 ? 16.428 1.947 40.561 1.00 47.45 68 PRO A C 1
ATOM 498 O O . PRO A 1 71 ? 16.945 1.090 41.286 1.00 46.21 68 PRO A O 1
ATOM 502 N N . GLN A 1 72 ? 15.655 1.669 39.515 1.00 49.95 69 GLN A N 1
ATOM 503 C CA . GLN A 1 72 ? 15.512 0.297 38.965 1.00 54.34 69 GLN A CA 1
ATOM 504 C C . GLN A 1 72 ? 16.704 -0.050 38.046 1.00 60.04 69 GLN A C 1
ATOM 505 O O . GLN A 1 72 ? 16.716 0.282 36.878 1.00 60.60 69 GLN A O 1
ATOM 511 N N . ASP A 1 73 ? 17.716 -0.709 38.596 1.00 66.27 70 ASP A N 1
ATOM 512 C CA . ASP A 1 73 ? 18.959 -0.880 37.863 1.00 72.39 70 ASP A CA 1
ATOM 513 C C . ASP A 1 73 ? 19.686 -1.948 38.533 1.00 77.24 70 ASP A C 1
ATOM 514 O O . ASP A 1 73 ? 19.725 -2.003 39.763 1.00 77.35 70 ASP A O 1
ATOM 519 N N . ILE A 1 74 ? 20.328 -2.763 37.719 1.00 83.03 71 ILE A N 1
ATOM 520 C CA . ILE A 1 74 ? 21.022 -3.910 38.220 1.00 87.70 71 ILE A CA 1
ATOM 521 C C . ILE A 1 74 ? 22.294 -3.394 38.911 1.00 89.90 71 ILE A C 1
ATOM 522 O O . ILE A 1 74 ? 22.517 -3.673 40.096 1.00 90.01 71 ILE A O 1
ATOM 527 N N . SER A 1 75 ? 23.083 -2.597 38.182 1.00 92.41 72 SER A N 1
ATOM 528 C CA . SER A 1 75 ? 24.381 -2.082 38.681 1.00 94.79 72 SER A CA 1
ATOM 529 C C . SER A 1 75 ? 24.145 -0.876 39.608 1.00 92.60 72 SER A C 1
ATOM 530 O O . SER A 1 75 ? 23.888 0.249 39.139 1.00 90.64 72 SER A O 1
ATOM 533 N N . TYR A 1 76 ? 24.232 -1.130 40.919 1.00 93.01 73 TYR A N 1
ATOM 534 C CA . TYR A 1 76 ? 23.852 -0.147 41.931 1.00 90.71 73 TYR A CA 1
ATOM 535 C C . TYR A 1 76 ? 24.320 -0.594 43.321 1.00 91.52 73 TYR A C 1
ATOM 536 O O . TYR A 1 76 ? 24.123 -1.749 43.725 1.00 91.78 73 TYR A O 1
ATOM 545 N N . LYS A 1 81 ? 24.931 10.401 48.912 1.00 65.50 78 LYS A N 1
ATOM 546 C CA . LYS A 1 81 ? 23.830 11.364 48.773 1.00 64.24 78 LYS A CA 1
ATOM 547 C C . LYS A 1 81 ? 22.972 11.236 47.468 1.00 60.71 78 LYS A C 1
ATOM 548 O O . LYS A 1 81 ? 23.468 11.337 46.350 1.00 61.30 78 LYS A O 1
ATOM 554 N N . SER A 1 82 ? 21.664 11.057 47.653 1.00 57.38 79 SER A N 1
ATOM 555 C CA . SER A 1 82 ? 20.779 10.528 46.597 1.00 53.62 79 SER A CA 1
ATOM 556 C C . SER A 1 82 ? 19.348 10.829 46.926 1.00 49.58 79 SER A C 1
ATOM 557 O O . SER A 1 82 ? 18.917 10.579 48.036 1.00 49.02 79 SER A O 1
ATOM 560 N N . GLY A 1 83 ? 18.563 11.288 45.964 1.00 46.55 80 GLY A N 1
ATOM 561 C CA . GLY A 1 83 ? 17.162 11.515 46.251 1.00 43.64 80 GLY A CA 1
ATOM 562 C C . GLY A 1 83 ? 16.363 12.142 45.141 1.00 41.51 80 GLY A C 1
ATOM 563 O O . GLY A 1 83 ? 16.780 12.123 43.979 1.00 40.50 80 GLY A O 1
ATOM 564 N N . VAL A 1 84 ? 15.216 12.689 45.525 1.00 39.39 81 VAL A N 1
ATOM 565 C CA . VAL A 1 84 ? 14.306 13.321 44.614 1.00 39.27 81 VAL A CA 1
ATOM 566 C C . VAL A 1 84 ? 13.938 14.677 45.171 1.00 41.09 81 VAL A C 1
ATOM 567 O O . VAL A 1 84 ? 13.712 14.794 46.382 1.00 42.92 81 VAL A O 1
ATOM 571 N N . VAL A 1 85 ? 13.886 15.698 44.304 1.00 41.72 82 VAL A N 1
ATOM 572 C CA . VAL A 1 85 ? 13.442 17.033 44.678 1.00 42.44 82 VAL A CA 1
ATOM 573 C C 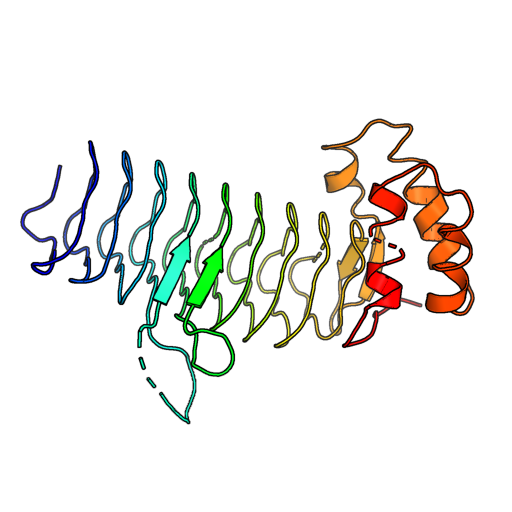. VAL A 1 85 ? 12.189 17.349 43.870 1.00 42.67 82 VAL A C 1
ATOM 574 O O . VAL A 1 85 ? 12.231 17.302 42.638 1.00 43.97 82 VAL A O 1
ATOM 578 N N . ILE A 1 86 ? 11.068 17.594 44.548 1.00 41.88 83 ILE A N 1
ATOM 579 C CA . ILE A 1 86 ? 9.812 17.949 43.890 1.00 41.51 83 ILE A CA 1
ATOM 580 C C . ILE A 1 86 ? 9.435 19.392 44.266 1.00 41.59 83 ILE A C 1
ATOM 581 O O . ILE A 1 86 ? 9.306 19.669 45.419 1.00 41.65 83 ILE A O 1
ATOM 586 N N . GLY A 1 87 ? 9.238 20.292 43.306 1.00 41.30 84 GLY A N 1
ATOM 587 C CA . GLY A 1 87 ? 8.756 21.651 43.609 1.00 42.68 84 GLY A CA 1
ATOM 588 C C . GLY A 1 87 ? 7.391 21.800 44.325 1.00 43.09 84 GLY A C 1
ATOM 589 O O . GLY A 1 87 ? 6.764 20.837 44.768 1.00 42.65 84 GLY A O 1
ATOM 590 N N . LYS A 1 88 ? 6.931 23.033 44.418 1.00 44.10 85 LYS A N 1
ATOM 591 C CA . LYS A 1 88 ? 5.702 23.347 45.114 1.00 45.48 85 LYS A CA 1
ATOM 592 C C . LYS A 1 88 ? 4.490 22.939 44.315 1.00 44.93 85 LYS A C 1
ATOM 593 O O . LYS A 1 88 ? 4.546 22.778 43.083 1.00 45.45 85 LYS A O 1
ATOM 599 N N . ASN A 1 89 ? 3.405 22.790 45.053 1.00 44.52 86 ASN A N 1
ATOM 600 C CA A ASN A 1 89 ? 2.087 22.499 44.526 0.50 44.54 86 ASN A CA 1
ATOM 601 C CA B ASN A 1 89 ? 2.102 22.584 44.452 0.50 44.82 86 ASN A CA 1
ATOM 602 C C . ASN A 1 89 ? 2.017 21.282 43.599 1.00 43.17 86 ASN A C 1
ATOM 603 O O . ASN A 1 89 ? 1.294 21.272 42.571 1.00 43.40 86 ASN A O 1
ATOM 612 N N . ALA A 1 90 ? 2.735 20.214 43.990 1.00 40.34 87 ALA A N 1
ATOM 613 C CA . ALA A 1 90 ? 2.657 18.993 43.264 1.00 39.11 87 ALA A CA 1
ATOM 614 C C . ALA A 1 90 ? 1.425 18.175 43.687 1.00 39.19 87 ALA A C 1
ATOM 615 O O . ALA A 1 90 ? 1.022 18.175 44.855 1.00 40.83 87 ALA A O 1
ATOM 617 N N . THR A 1 91 ? 0.854 17.478 42.729 1.00 37.45 88 THR A N 1
ATOM 618 C CA . THR A 1 91 ? -0.119 16.451 42.970 1.00 36.39 88 THR A CA 1
ATOM 619 C C . THR A 1 91 ? 0.460 15.136 42.456 1.00 34.02 88 THR A C 1
ATOM 620 O O . THR A 1 91 ? 0.709 15.010 41.274 1.00 32.55 88 THR A O 1
ATOM 624 N N . ILE A 1 92 ? 0.709 14.188 43.359 1.00 32.22 89 ILE A N 1
ATOM 625 C CA . ILE A 1 92 ? 1.175 12.886 43.005 1.00 30.68 89 ILE A CA 1
ATOM 626 C C . ILE A 1 92 ? 0.113 11.893 43.473 1.00 31.96 89 ILE A C 1
ATOM 627 O O . ILE A 1 92 ? -0.079 11.679 44.701 1.00 32.98 89 ILE A O 1
ATOM 632 N N . ARG A 1 93 ? -0.560 11.300 42.473 1.00 30.53 90 ARG A N 1
ATOM 633 C CA . ARG A 1 93 ? -1.609 10.381 42.668 1.00 31.97 90 ARG A CA 1
ATOM 634 C C . ARG A 1 93 ? -1.084 9.011 43.053 1.00 31.70 90 ARG A C 1
ATOM 635 O O . ARG A 1 93 ? 0.113 8.797 43.134 1.00 31.40 90 ARG A O 1
ATOM 643 N N . GLU A 1 94 ? -2.020 8.099 43.301 1.00 31.25 91 GLU A N 1
ATOM 644 C CA . GLU A 1 94 ? -1.729 6.840 43.945 1.00 31.68 91 GLU A CA 1
ATOM 645 C C . GLU A 1 94 ? -0.796 5.933 43.180 1.00 32.19 91 GLU A C 1
ATOM 646 O O . GLU A 1 94 ? -0.909 5.806 41.958 1.00 33.85 91 GLU A O 1
ATOM 652 N N . PHE A 1 95 ? 0.078 5.240 43.920 1.00 31.13 92 PHE A N 1
ATOM 653 C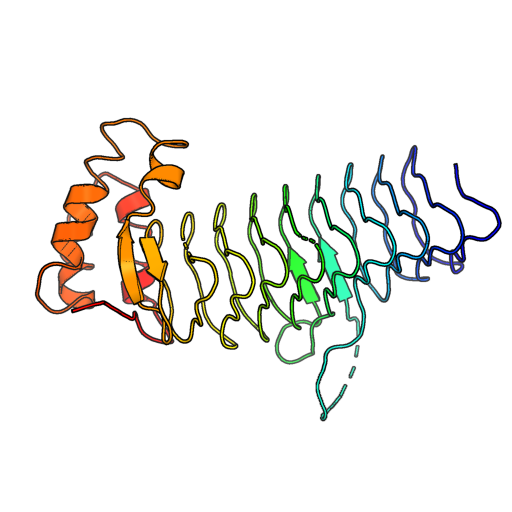 CA . PHE A 1 95 ? 0.954 4.203 43.360 1.00 31.71 92 PHE A CA 1
ATOM 654 C C . PHE A 1 95 ? 2.058 4.711 42.379 1.00 31.63 92 PHE A C 1
ATOM 655 O O . PHE A 1 95 ? 2.666 3.935 41.666 1.00 32.14 92 PHE A O 1
ATOM 663 N N . ALA A 1 96 ? 2.332 5.994 42.411 1.00 31.84 93 ALA A N 1
ATOM 664 C CA . ALA A 1 96 ? 3.355 6.566 41.551 1.00 33.26 93 ALA A CA 1
ATOM 665 C C . ALA A 1 96 ? 4.689 6.190 42.100 1.00 34.02 93 ALA A C 1
ATOM 666 O O . ALA A 1 96 ? 4.818 6.082 43.319 1.00 35.37 93 ALA A O 1
ATOM 668 N N . THR A 1 97 ? 5.665 5.969 41.220 1.00 34.53 94 THR A N 1
ATOM 669 C CA . THR A 1 97 ? 6.998 5.577 41.615 1.00 34.60 94 THR A CA 1
ATOM 670 C C . THR A 1 97 ? 7.957 6.602 40.996 1.00 35.84 94 THR A C 1
ATOM 671 O O . THR A 1 97 ? 8.161 6.620 39.767 1.00 38.50 94 THR A O 1
ATOM 675 N N . ILE A 1 98 ? 8.476 7.500 41.831 1.00 34.76 95 ILE A N 1
ATOM 676 C CA . ILE A 1 98 ? 9.481 8.484 41.449 1.00 34.33 95 ILE A CA 1
ATOM 677 C C . ILE A 1 98 ? 10.825 8.149 42.127 1.00 35.12 95 ILE A C 1
ATOM 678 O O . ILE A 1 98 ? 10.999 8.332 43.318 1.00 34.05 95 ILE A O 1
ATOM 683 N N . ASN A 1 99 ? 11.738 7.580 41.346 1.00 36.85 96 ASN A N 1
ATOM 684 C CA . ASN A 1 99 ? 12.961 7.010 41.845 1.00 38.28 96 ASN A CA 1
ATOM 685 C C . ASN A 1 99 ? 14.055 8.076 41.941 1.00 37.95 96 ASN A C 1
ATOM 686 O O . ASN A 1 99 ? 14.025 9.065 41.250 1.00 36.11 96 ASN A O 1
ATOM 691 N N . SER A 1 100 ? 15.019 7.845 42.813 1.00 38.46 97 SER A N 1
ATOM 692 C CA . SER A 1 100 ? 16.104 8.786 43.060 1.00 39.80 97 SER A CA 1
ATOM 693 C C . SER A 1 100 ? 17.079 8.767 41.904 1.00 41.37 97 SER A C 1
ATOM 694 O O . SER A 1 100 ? 16.984 7.902 41.031 1.00 42.24 97 SER A O 1
ATOM 697 N N . GLY A 1 101 ? 18.015 9.717 41.886 1.00 42.62 98 GLY A N 1
ATOM 698 C CA . GLY A 1 101 ? 19.067 9.751 40.853 1.00 44.36 98 GLY A CA 1
ATOM 699 C C . GLY A 1 101 ? 20.279 8.893 41.215 1.00 46.92 98 GLY A C 1
ATOM 700 O O . GLY A 1 101 ? 20.296 8.210 42.246 1.00 46.21 98 GLY A O 1
ATOM 701 N N . THR A 1 102 ? 21.302 8.964 40.366 1.00 48.61 99 THR A N 1
ATOM 702 C CA . THR A 1 102 ? 22.487 8.134 40.464 1.00 51.07 99 THR A CA 1
ATOM 703 C C . THR A 1 102 ? 23.748 9.032 40.328 1.00 53.59 99 THR A C 1
ATOM 704 O O . THR A 1 102 ? 23.648 10.209 39.981 1.00 53.57 99 THR A O 1
ATOM 708 N N . ALA A 1 103 ? 24.926 8.472 40.534 1.00 55.78 100 ALA A N 1
ATOM 709 C CA . ALA A 1 103 ? 26.148 9.226 40.247 1.00 59.59 100 ALA A CA 1
ATOM 710 C C . ALA A 1 103 ? 26.436 9.470 38.742 1.00 61.67 100 ALA A C 1
ATOM 711 O O . ALA A 1 103 ? 27.439 10.108 38.425 1.00 64.25 100 ALA A O 1
ATOM 713 N N . LYS A 1 104 ? 25.596 8.973 37.825 1.00 61.58 101 LYS A N 1
ATOM 714 C CA A LYS A 1 104 ? 25.737 9.310 36.392 0.60 63.09 101 LYS A CA 1
ATOM 715 C CA B LYS A 1 104 ? 25.749 9.287 36.414 0.40 62.88 101 LYS A CA 1
ATOM 716 C C . LYS A 1 104 ? 25.080 10.648 36.139 1.00 61.69 101 LYS A C 1
ATOM 717 O O . LYS A 1 104 ? 25.343 11.305 35.119 1.00 63.97 101 LYS A O 1
ATOM 728 N N . GLY A 1 105 ? 24.220 11.071 37.064 1.00 59.36 102 GLY A N 1
ATOM 729 C CA . GLY A 1 105 ? 23.737 12.449 37.087 1.00 57.97 102 GLY A CA 1
ATOM 730 C C . GLY A 1 105 ? 24.408 13.063 38.297 1.00 58.55 102 GLY A C 1
ATOM 731 O O . GLY A 1 105 ? 25.627 12.998 38.426 1.00 60.89 102 GLY A O 1
ATOM 732 N N . ASP A 1 106 ? 23.626 13.601 39.228 1.00 56.53 103 ASP A N 1
ATOM 733 C CA . ASP A 1 106 ? 24.217 14.084 40.484 1.00 56.71 103 ASP A CA 1
ATOM 734 C C . ASP A 1 106 ? 23.539 13.462 41.698 1.00 54.37 103 ASP A C 1
ATOM 735 O O . ASP A 1 106 ? 23.624 14.001 42.803 1.00 55.08 103 ASP A O 1
ATOM 740 N N . GLY A 1 107 ? 22.863 12.336 41.494 1.00 51.38 104 GLY A N 1
ATOM 741 C CA . GLY A 1 107 ? 22.189 11.654 42.586 1.00 49.10 104 GLY A CA 1
ATOM 742 C C . GLY A 1 107 ? 20.743 12.088 42.717 1.00 46.27 104 GLY A C 1
ATOM 743 O O . GLY A 1 107 ? 20.021 11.522 43.505 1.00 45.23 104 GLY A O 1
ATOM 744 N N . PHE A 1 108 ? 20.294 13.070 41.934 1.00 45.16 105 PHE A N 1
ATOM 745 C CA . PHE A 1 108 ? 18.927 13.576 42.099 1.00 43.01 105 PHE A CA 1
ATOM 746 C C . PHE A 1 108 ? 18.041 13.520 40.876 1.00 42.15 105 PHE A C 1
ATOM 747 O O . PHE A 1 108 ? 18.467 13.859 39.768 1.00 43.18 105 PHE A O 1
ATOM 755 N N . THR A 1 109 ? 16.800 13.105 41.120 1.00 40.35 106 THR A N 1
ATOM 756 C CA . THR A 1 109 ? 15.710 13.250 40.167 1.00 39.35 106 THR A CA 1
ATOM 757 C C . THR A 1 109 ? 14.951 14.530 40.573 1.00 39.56 106 THR A C 1
ATOM 758 O O . THR A 1 109 ? 14.684 14.740 41.749 1.00 39.90 106 THR A O 1
ATOM 762 N N . ARG A 1 110 ? 14.659 15.414 39.620 1.00 39.43 107 ARG A N 1
ATOM 763 C CA . ARG A 1 110 ? 14.120 16.722 39.941 1.00 39.64 107 ARG A CA 1
ATOM 764 C C . ARG A 1 110 ? 12.828 16.981 39.147 1.00 39.39 107 ARG A C 1
ATOM 765 O O . ARG A 1 110 ? 12.786 16.750 37.920 1.00 38.07 107 ARG A O 1
ATOM 773 N N . ILE A 1 111 ? 11.811 17.492 39.868 1.00 38.00 108 ILE A N 1
ATOM 774 C CA . ILE A 1 111 ? 10.546 17.877 39.311 1.00 38.06 108 ILE A CA 1
ATOM 775 C C . ILE A 1 111 ? 10.210 19.325 39.737 1.00 39.44 108 ILE A C 1
ATOM 776 O O . ILE A 1 111 ? 10.327 19.689 40.934 1.00 40.20 108 ILE A O 1
ATOM 781 N N . GLY A 1 112 ? 9.818 20.163 38.777 1.00 39.64 109 GLY A N 1
ATOM 782 C CA . GLY A 1 112 ? 9.521 21.562 39.094 1.00 40.49 109 GLY A CA 1
ATOM 783 C C . GLY A 1 112 ? 8.175 21.704 39.820 1.00 40.54 109 GLY A C 1
ATOM 784 O O . GLY A 1 112 ? 7.621 20.728 40.360 1.00 39.06 109 GLY A O 1
ATOM 785 N N . ASP A 1 113 ? 7.641 22.912 39.803 1.00 40.08 110 ASP A N 1
ATOM 786 C CA . ASP A 1 113 ? 6.404 23.207 40.485 1.00 40.81 110 ASP A CA 1
ATOM 787 C C . ASP A 1 113 ? 5.205 22.812 39.645 1.00 39.87 110 ASP A C 1
ATOM 788 O O . ASP A 1 113 ? 5.315 22.662 38.425 1.00 39.16 110 ASP A O 1
ATOM 793 N N . ASN A 1 114 ? 4.068 22.720 40.317 1.00 39.52 111 ASN A N 1
ATOM 794 C CA . ASN A 1 114 ? 2.765 22.542 39.678 1.00 40.56 111 ASN A CA 1
ATOM 795 C C . ASN A 1 114 ? 2.626 21.226 38.910 1.00 39.38 111 ASN A C 1
ATOM 796 O O . ASN A 1 114 ? 1.810 21.122 37.995 1.00 40.80 111 ASN A O 1
ATOM 801 N N . ALA A 1 115 ? 3.401 20.231 39.306 1.00 38.10 112 ALA A N 1
ATOM 802 C CA . ALA A 1 115 ? 3.328 18.917 38.676 1.00 38.21 112 ALA A CA 1
ATOM 803 C C . ALA A 1 115 ? 1.981 18.280 38.985 1.00 38.25 112 ALA A C 1
ATOM 804 O O . ALA A 1 115 ? 1.477 18.378 40.117 1.00 37.84 112 ALA A O 1
ATOM 806 N N . PHE A 1 116 ? 1.386 17.685 37.955 1.00 38.35 113 PHE A N 1
ATOM 807 C CA . PHE A 1 116 ? 0.207 16.844 38.123 1.00 39.22 113 PHE A CA 1
ATOM 808 C C . PHE A 1 116 ? 0.466 15.442 37.554 1.00 37.41 113 PHE A C 1
ATOM 809 O O . PHE A 1 116 ? 0.473 15.224 36.339 1.00 37.12 113 PHE A O 1
ATOM 817 N N . ILE A 1 117 ? 0.702 14.499 38.459 1.00 36.06 114 ILE A N 1
ATOM 818 C CA . ILE A 1 117 ? 1.173 13.154 38.139 1.00 34.71 114 ILE A CA 1
ATOM 819 C C . ILE A 1 117 ? 0.134 12.147 38.634 1.00 36.27 114 ILE A C 1
ATOM 820 O O . ILE A 1 117 ? -0.074 12.002 39.859 1.00 37.02 114 ILE A O 1
ATOM 833 N N . ALA A 1 119 ? -2.215 8.409 38.544 1.00 34.20 116 ALA A N 1
ATOM 834 C CA . ALA A 1 119 ? -1.944 7.114 39.214 1.00 34.65 116 ALA A CA 1
ATOM 835 C C . ALA A 1 119 ? -1.054 6.228 38.360 1.00 33.85 116 ALA A C 1
ATOM 836 O O . ALA A 1 119 ? -1.154 6.258 37.129 1.00 34.11 116 ALA A O 1
ATOM 838 N N . TYR A 1 120 ? -0.224 5.442 39.055 1.00 32.63 117 TYR A N 1
ATOM 839 C CA . TYR A 1 120 ? 0.691 4.452 38.485 1.00 32.08 117 TYR A CA 1
ATOM 840 C C . TYR A 1 120 ? 1.811 5.065 37.621 1.00 31.05 117 TYR A C 1
ATOM 841 O O . TYR A 1 120 ? 2.498 4.360 36.937 1.00 30.41 117 TYR A O 1
ATOM 850 N N . CYS A 1 121 ? 1.990 6.369 37.656 1.00 31.48 118 CYS A N 1
ATOM 851 C CA . CYS A 1 121 ? 3.011 6.995 36.858 1.00 32.09 118 CYS A CA 1
ATOM 852 C C . CYS A 1 121 ? 4.386 6.701 37.405 1.00 33.27 118 CYS A C 1
ATOM 853 O O . CYS A 1 121 ? 4.582 6.643 38.622 1.00 33.98 118 CYS A O 1
ATOM 856 N N . HIS A 1 122 ? 5.342 6.510 36.490 1.00 34.10 119 HIS A N 1
ATOM 857 C CA . HIS A 1 122 ? 6.675 6.171 36.835 1.00 34.81 119 HIS A CA 1
ATOM 858 C C . HIS A 1 122 ? 7.639 7.177 36.257 1.00 35.39 119 HIS A C 1
ATOM 859 O O . HIS A 1 122 ? 7.657 7.426 35.027 1.00 36.75 119 HIS A O 1
ATOM 866 N N . ILE A 1 123 ? 8.440 7.763 37.145 1.00 35.10 120 ILE A N 1
ATOM 867 C CA . ILE A 1 123 ? 9.536 8.637 36.772 1.00 34.65 120 ILE A CA 1
ATOM 868 C C . ILE A 1 123 ? 10.833 8.005 37.252 1.00 34.74 120 ILE A C 1
ATOM 869 O O . ILE A 1 123 ? 11.047 7.869 38.478 1.00 34.39 120 ILE A O 1
ATOM 874 N N . ALA A 1 124 ? 11.680 7.643 36.283 1.00 33.92 121 ALA A N 1
ATOM 875 C CA . ALA A 1 124 ? 12.924 6.954 36.494 1.00 34.18 121 ALA A CA 1
ATOM 876 C C . ALA A 1 124 ? 14.059 7.841 36.955 1.00 34.51 121 ALA A C 1
ATOM 877 O O . ALA A 1 124 ? 14.003 9.044 36.875 1.00 34.58 121 ALA A O 1
ATOM 879 N N . HIS A 1 125 ? 15.112 7.207 37.444 1.00 36.33 122 HIS A N 1
ATOM 880 C CA . HIS A 1 125 ? 16.295 7.929 37.916 1.00 36.41 122 HIS A CA 1
ATOM 881 C C . HIS A 1 125 ? 16.811 9.040 37.013 1.00 36.97 122 HIS A C 1
ATOM 882 O O . HIS A 1 125 ? 16.924 8.857 35.814 1.00 37.37 122 HIS A O 1
ATOM 889 N N . ASP A 1 126 ? 17.157 10.154 37.645 1.00 37.76 123 ASP A N 1
ATOM 890 C CA . ASP A 1 126 ? 17.861 11.287 37.028 1.00 39.50 123 ASP A CA 1
ATOM 891 C C . ASP A 1 126 ? 16.996 12.016 36.001 1.00 39.66 123 ASP A C 1
ATOM 892 O O . ASP A 1 126 ? 17.538 12.768 35.205 1.00 40.52 123 ASP A O 1
ATOM 897 N N . CYS A 1 127 ? 15.671 11.829 36.023 1.00 38.52 124 CYS A N 1
ATOM 898 C CA . CYS A 1 127 ? 14.790 12.690 35.206 1.00 38.28 124 CYS A CA 1
ATOM 899 C C . CYS A 1 127 ? 14.830 14.165 35.673 1.00 38.06 124 CYS A C 1
ATOM 900 O O . CYS A 1 127 ? 15.265 14.502 36.776 1.00 38.57 124 CYS A O 1
ATOM 903 N N . LEU A 1 128 ? 14.404 15.051 34.787 1.00 39.50 125 LEU A N 1
ATOM 904 C CA . LEU A 1 128 ? 14.351 16.498 35.034 1.00 39.23 125 LEU A CA 1
ATOM 905 C C . LEU A 1 128 ? 13.124 17.001 34.373 1.00 39.20 125 LEU A C 1
ATOM 906 O O . LEU A 1 128 ? 13.043 17.037 33.147 1.00 39.40 125 LEU A O 1
ATOM 911 N N . LEU A 1 129 ? 12.121 17.312 35.183 1.00 38.71 126 LEU A N 1
ATOM 912 C CA . LEU A 1 129 ? 10.873 17.759 34.686 1.00 38.73 126 LEU A CA 1
ATOM 913 C C . LEU A 1 129 ? 10.763 19.213 35.056 1.00 39.28 126 LEU A C 1
ATOM 914 O O . LEU A 1 129 ? 11.076 19.569 36.169 1.00 39.97 126 LEU A O 1
ATOM 919 N N . GLY A 1 130 ? 10.264 20.046 34.140 1.00 40.32 127 GLY A N 1
ATOM 920 C CA . GLY A 1 130 ? 10.025 21.459 34.432 1.00 39.91 127 GLY A CA 1
ATOM 921 C C . GLY A 1 130 ? 8.710 21.645 35.196 1.00 39.31 127 GLY A C 1
ATOM 922 O O . GLY A 1 130 ? 8.289 20.795 35.961 1.00 37.96 127 GLY A O 1
ATOM 923 N N . ASN A 1 131 ? 8.107 22.805 35.005 1.00 39.75 128 ASN A N 1
ATOM 924 C CA . ASN A 1 131 ? 6.930 23.226 35.722 1.00 39.63 128 ASN A CA 1
ATOM 925 C C . ASN A 1 131 ? 5.710 22.924 34.918 1.00 39.42 128 ASN A C 1
ATOM 926 O O . ASN A 1 131 ? 5.773 22.923 33.671 1.00 38.12 128 ASN A O 1
ATOM 931 N N . ASN A 1 132 ? 4.608 22.730 35.653 1.00 39.66 129 ASN A N 1
ATOM 932 C CA . ASN A 1 132 ? 3.272 22.526 35.086 1.00 40.30 129 ASN A CA 1
ATOM 933 C C . ASN A 1 132 ? 3.223 21.353 34.122 1.00 39.52 129 ASN A C 1
ATOM 934 O O . ASN A 1 132 ? 2.540 21.392 33.117 1.00 40.22 129 ASN A O 1
ATOM 939 N N . ILE A 1 133 ? 3.971 20.315 34.464 1.00 38.31 130 ILE A N 1
ATOM 940 C CA . ILE A 1 133 ? 3.952 19.053 33.733 1.00 38.46 130 ILE A CA 1
ATOM 941 C C . ILE A 1 133 ? 2.694 18.263 34.145 1.00 37.66 130 ILE A C 1
ATOM 942 O O . ILE A 1 133 ? 2.251 18.349 35.293 1.00 36.63 130 ILE A O 1
ATOM 947 N N . ILE A 1 134 ? 2.112 17.536 33.198 1.00 37.24 131 ILE A N 1
ATOM 948 C CA . ILE A 1 134 ? 0.987 16.693 33.467 1.00 37.11 131 ILE A CA 1
ATOM 949 C C . ILE A 1 134 ? 1.375 15.345 32.885 1.00 37.74 131 ILE A C 1
ATOM 950 O O . ILE A 1 134 ? 1.805 15.269 31.699 1.00 38.86 131 ILE A O 1
ATOM 955 N N . LEU A 1 135 ? 1.331 14.313 33.742 1.00 35.43 132 LEU A N 1
ATOM 956 C CA . LEU A 1 135 ? 1.484 12.954 33.339 1.00 34.03 132 LEU A CA 1
ATOM 957 C C . LEU A 1 135 ? 0.154 12.192 33.669 1.00 33.21 132 LEU A C 1
ATOM 958 O O . LEU A 1 135 ? -0.276 12.139 34.805 1.00 31.57 132 LEU A O 1
ATOM 963 N N . ALA A 1 136 ? -0.469 11.616 32.657 1.00 33.56 133 ALA A N 1
ATOM 964 C CA . ALA A 1 136 ? -1.698 10.871 32.799 1.00 34.77 133 ALA A CA 1
ATOM 965 C C . ALA A 1 136 ? -1.366 9.455 33.252 1.00 34.91 133 ALA A C 1
ATOM 966 O O . ALA A 1 136 ? -0.178 9.075 33.315 1.00 34.51 133 ALA A O 1
ATOM 968 N N . ASN A 1 137 ? -2.392 8.658 33.529 1.00 35.53 134 ASN A N 1
ATOM 969 C CA . ASN A 1 137 ? -2.199 7.341 34.153 1.00 36.49 134 ASN A CA 1
ATOM 970 C C . ASN A 1 137 ? -1.212 6.453 33.398 1.00 37.22 134 ASN A C 1
ATOM 971 O O . ASN A 1 137 ? -1.276 6.370 32.165 1.00 38.19 134 ASN A O 1
ATOM 976 N N . ASN A 1 138 ? -0.291 5.847 34.156 1.00 36.15 135 ASN A N 1
ATOM 977 C CA . ASN A 1 138 ? 0.718 4.962 33.671 1.00 37.62 135 ASN A CA 1
ATOM 978 C C . ASN A 1 138 ? 1.760 5.547 32.677 1.00 37.38 135 ASN A C 1
ATOM 979 O O . ASN A 1 138 ? 2.482 4.815 32.112 1.00 39.44 135 ASN A O 1
ATOM 984 N N . ALA A 1 139 ? 1.821 6.833 32.453 1.00 36.42 136 ALA A N 1
ATOM 985 C CA . ALA A 1 139 ? 2.908 7.373 31.693 1.00 37.76 136 ALA A CA 1
ATOM 986 C C . ALA A 1 139 ? 4.196 6.974 32.433 1.00 38.90 136 ALA A C 1
ATOM 987 O O . ALA A 1 139 ? 4.260 7.030 33.689 1.00 38.04 136 ALA A O 1
ATOM 989 N N . THR A 1 140 ? 5.195 6.559 31.643 1.00 39.74 137 THR A N 1
ATOM 990 C CA . THR A 1 140 ? 6.459 6.095 32.165 1.00 40.00 137 THR A CA 1
ATOM 991 C C . THR A 1 140 ? 7.657 6.791 31.508 1.00 39.45 137 THR A C 1
ATOM 992 O O . THR A 1 140 ? 7.870 6.705 30.317 1.00 41.94 137 THR A O 1
ATOM 996 N N . LEU A 1 141 ? 8.440 7.474 32.304 1.00 38.28 138 LEU A N 1
ATOM 997 C CA . LEU A 1 141 ? 9.694 8.070 31.868 1.00 37.90 138 LEU A CA 1
ATOM 998 C C . LEU A 1 141 ? 10.886 7.214 32.285 1.00 37.81 138 LEU A C 1
ATOM 999 O O . LEU A 1 141 ? 11.093 6.956 33.477 1.00 38.73 138 LEU A O 1
ATOM 1004 N N . ALA A 1 142 ? 11.654 6.733 31.313 1.00 38.11 139 ALA A N 1
ATOM 1005 C CA . ALA A 1 142 ? 12.865 6.001 31.564 1.00 38.19 139 ALA A CA 1
ATOM 1006 C C . ALA A 1 142 ? 13.963 6.964 32.033 1.00 36.70 139 ALA A C 1
ATOM 1007 O O . ALA A 1 142 ? 13.687 8.104 32.280 1.00 34.93 139 ALA A O 1
ATOM 1009 N N . GLY A 1 143 ? 15.179 6.470 32.243 1.00 38.95 140 GLY A N 1
ATOM 1010 C CA . GLY A 1 143 ? 16.232 7.233 32.933 1.00 39.31 140 GLY A CA 1
ATOM 1011 C C . GLY A 1 143 ? 16.663 8.471 32.154 1.00 40.17 140 GLY A C 1
ATOM 1012 O O . GLY A 1 143 ? 16.863 8.394 30.970 1.00 41.61 140 GLY A O 1
ATOM 1013 N N . HIS A 1 144 ? 16.842 9.594 32.831 1.00 40.67 141 HIS A N 1
ATOM 1014 C CA . HIS A 1 144 ? 17.472 10.816 32.245 1.00 42.33 141 HIS A CA 1
ATOM 1015 C C . HIS A 1 144 ? 16.541 11.477 31.227 1.00 42.38 141 HIS A C 1
ATOM 1016 O O . HIS A 1 144 ? 16.995 12.197 30.319 1.00 43.58 141 HIS A O 1
ATOM 1023 N N . VAL A 1 145 ? 15.241 11.264 31.373 1.00 40.49 142 VAL A N 1
ATOM 1024 C CA . VAL A 1 145 ? 14.342 11.956 30.501 1.00 40.21 142 VAL A CA 1
ATOM 1025 C C . VAL A 1 145 ? 14.125 13.354 31.043 1.00 39.38 142 VAL A C 1
ATOM 1026 O O . VAL A 1 145 ? 14.029 13.573 32.249 1.00 39.25 142 VAL A O 1
ATOM 1030 N N . GLU A 1 146 ? 14.096 14.306 30.129 1.00 40.12 143 GLU A N 1
ATOM 1031 C CA A GLU A 1 146 ? 13.839 15.698 30.424 0.60 39.48 143 GLU A CA 1
ATOM 1032 C CA B GLU A 1 146 ? 13.785 15.694 30.471 0.40 39.41 143 GLU A CA 1
ATOM 1033 C C . GLU A 1 146 ? 12.539 16.161 29.729 1.00 39.24 143 GLU A C 1
ATOM 1034 O O . GLU A 1 146 ? 12.363 15.934 28.495 1.00 40.37 143 GLU A O 1
ATOM 1045 N N . LEU A 1 147 ? 11.684 16.838 30.471 1.00 38.14 144 LEU A N 1
ATOM 1046 C CA . LEU A 1 147 ? 10.430 17.363 29.958 1.00 38.89 144 LEU A CA 1
ATOM 1047 C C . LEU A 1 147 ? 10.411 18.821 30.253 1.00 38.94 144 LEU A C 1
ATOM 1048 O O . LEU A 1 147 ? 10.512 19.200 31.403 1.00 39.00 144 LEU A O 1
ATOM 1053 N N . GLY A 1 148 ? 10.273 19.659 29.232 1.00 41.86 145 GLY A N 1
ATOM 1054 C CA . GLY A 1 148 ? 10.081 21.115 29.444 1.00 41.80 145 GLY A CA 1
ATOM 1055 C C . GLY A 1 148 ? 8.743 21.504 30.045 1.00 41.53 145 GLY A C 1
ATOM 1056 O O . GLY A 1 148 ? 7.787 20.717 30.041 1.00 42.92 145 GLY A O 1
ATOM 1057 N N . ASP A 1 149 ? 8.675 22.741 30.525 1.00 42.62 146 ASP A N 1
ATOM 1058 C CA . ASP A 1 149 ?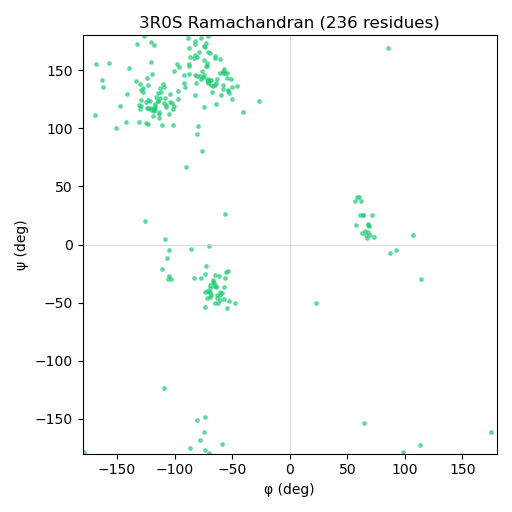 7.507 23.313 31.192 1.00 42.77 146 ASP A CA 1
ATOM 1059 C C . ASP A 1 149 ? 6.303 23.081 30.311 1.00 42.57 146 ASP A C 1
ATOM 1060 O O . ASP A 1 149 ? 6.423 23.152 29.088 1.00 42.02 146 ASP A O 1
ATOM 1065 N N . PHE A 1 150 ? 5.168 22.799 30.956 1.00 42.85 147 PHE A N 1
ATOM 1066 C CA . PHE A 1 150 ? 3.861 22.604 30.320 1.00 44.00 147 PHE A CA 1
ATOM 1067 C C . PHE A 1 150 ? 3.690 21.402 29.407 1.00 43.56 147 PHE A C 1
ATOM 1068 O O . PHE A 1 150 ? 2.663 21.253 28.769 1.00 46.82 147 PHE A O 1
ATOM 1076 N N . THR A 1 151 ? 4.653 20.512 29.361 1.00 42.89 148 THR A N 1
ATOM 1077 C CA . THR A 1 151 ? 4.490 19.276 28.602 1.00 42.15 148 THR A CA 1
ATOM 1078 C C . THR A 1 151 ? 3.454 18.338 29.231 1.00 41.03 148 THR A C 1
ATOM 1079 O O . THR A 1 151 ? 3.403 18.168 30.445 1.00 40.23 148 THR A O 1
ATOM 1083 N N . VAL A 1 152 ? 2.631 17.751 28.375 1.00 40.38 149 VAL A N 1
ATOM 1084 C CA . VAL A 1 152 ? 1.705 16.735 28.745 1.00 39.35 149 VAL A CA 1
ATOM 1085 C C . VAL A 1 152 ? 2.089 15.407 28.124 1.00 39.32 149 VAL A C 1
ATOM 1086 O O . VAL A 1 152 ? 2.371 15.345 26.935 1.00 40.70 149 VAL A O 1
ATOM 1090 N N . VAL A 1 153 ? 2.051 14.333 28.913 1.00 37.61 150 VAL A N 1
ATOM 1091 C CA . VAL A 1 153 ? 2.251 12.995 28.394 1.00 36.76 150 VAL A CA 1
ATOM 1092 C C . VAL A 1 153 ? 1.017 12.177 28.697 1.00 37.21 150 VAL A C 1
ATOM 1093 O O . VAL A 1 153 ? 0.686 11.935 29.837 1.00 37.96 150 VAL A O 1
ATOM 1097 N N . GLY A 1 154 ? 0.316 11.751 27.673 1.00 38.87 151 GLY A N 1
ATOM 1098 C CA . GLY A 1 154 ? -0.876 10.984 27.867 1.00 39.15 151 GLY A CA 1
ATOM 1099 C C . GLY A 1 154 ? -0.630 9.584 28.401 1.00 38.78 151 GLY A C 1
ATOM 1100 O O . GLY A 1 154 ? 0.503 9.133 28.633 1.00 37.12 151 GLY A O 1
ATOM 1101 N N . GLY A 1 155 ? -1.735 8.887 28.569 1.00 39.72 152 GLY A N 1
ATOM 1102 C CA . GLY A 1 155 ? -1.753 7.708 29.401 1.00 40.31 152 GLY A CA 1
ATOM 1103 C C . GLY A 1 155 ? -1.217 6.493 28.708 1.00 40.31 152 GLY A C 1
ATOM 1104 O O . GLY A 1 155 ? -1.456 6.317 27.542 1.00 42.06 152 GLY A O 1
ATOM 1105 N N . LEU A 1 156 ? -0.544 5.636 29.475 1.00 40.00 153 LEU A N 1
ATOM 1106 C CA . LEU A 1 156 ? 0.042 4.379 28.978 1.00 41.31 153 LEU A CA 1
ATOM 1107 C C . LEU A 1 156 ? 1.154 4.611 27.922 1.00 41.13 153 LEU A C 1
ATOM 1108 O O . LEU A 1 156 ? 1.362 3.761 27.076 1.00 44.24 153 LEU A O 1
ATOM 1113 N N . THR A 1 157 ? 1.800 5.777 27.957 1.00 38.62 154 THR A N 1
ATOM 1114 C CA . THR A 1 157 ? 2.925 6.102 27.087 1.00 39.20 154 THR A CA 1
ATOM 1115 C C . THR A 1 157 ? 4.291 6.124 27.801 1.00 37.83 154 THR A C 1
ATOM 1116 O O . THR A 1 157 ? 4.471 6.861 28.756 1.00 35.71 154 THR A O 1
ATOM 1120 N N . PRO A 1 158 ? 5.230 5.269 27.353 1.00 38.95 155 PRO A N 1
ATOM 1121 C CA . PRO A 1 158 ? 6.601 5.241 27.763 1.00 38.74 155 PRO A CA 1
ATOM 1122 C C . PRO A 1 158 ? 7.480 6.101 26.862 1.00 39.84 155 PRO A C 1
ATOM 1123 O O . PRO A 1 158 ? 7.315 6.141 25.629 1.00 41.46 155 PRO A O 1
ATOM 1127 N N . ILE A 1 159 ? 8.391 6.793 27.513 1.00 39.53 156 ILE A N 1
ATOM 1128 C CA . ILE A 1 159 ? 9.408 7.587 26.885 1.00 40.77 156 ILE A CA 1
ATOM 1129 C C . ILE A 1 159 ? 10.785 6.954 27.158 1.00 41.34 156 ILE A C 1
ATOM 1130 O O . ILE A 1 159 ? 11.144 6.690 28.321 1.00 39.55 156 ILE A O 1
ATOM 1135 N N . HIS A 1 160 ? 11.518 6.704 26.063 1.00 43.38 157 HIS A N 1
ATOM 1136 C CA . HIS A 1 160 ? 12.837 6.101 26.069 1.00 45.11 157 HIS A CA 1
ATOM 1137 C C . HIS A 1 160 ? 13.873 6.933 26.843 1.00 44.05 157 HIS A C 1
ATOM 1138 O O . HIS A 1 160 ? 13.797 8.173 26.915 1.00 40.56 157 HIS A O 1
ATOM 1145 N N . GLN A 1 161 ? 14.827 6.246 27.468 1.00 44.85 158 GLN A N 1
ATOM 1146 C CA . GLN A 1 161 ? 15.808 6.959 28.317 1.00 45.35 158 GLN A CA 1
ATOM 1147 C C . GLN A 1 161 ? 16.557 8.032 27.510 1.00 45.37 158 GLN A C 1
ATOM 1148 O O . GLN A 1 161 ? 16.747 7.844 26.317 1.00 47.42 158 GLN A O 1
ATOM 1154 N N . PHE A 1 162 ? 16.964 9.118 28.169 1.00 43.65 159 PHE A N 1
ATOM 1155 C CA . PHE A 1 162 ? 17.714 10.263 27.570 1.00 45.69 159 PHE A CA 1
ATOM 1156 C C . PHE A 1 162 ? 16.933 11.113 26.554 1.00 45.98 159 PHE A C 1
ATOM 1157 O O . PHE A 1 162 ? 17.535 12.024 25.938 1.00 47.81 159 PHE A O 1
ATOM 1165 N N . VAL A 1 163 ? 15.637 10.838 26.375 1.00 44.80 160 VAL A N 1
ATOM 1166 C CA . VAL A 1 163 ? 14.786 11.657 25.538 1.00 43.65 160 VAL A CA 1
ATOM 1167 C C . VAL A 1 163 ? 14.516 12.992 26.181 1.00 43.60 160 VAL A C 1
ATOM 1168 O O . VAL A 1 163 ? 14.268 13.097 27.397 1.00 42.25 160 VAL A O 1
ATOM 1172 N N . LYS A 1 164 ? 14.547 14.021 25.335 1.00 45.49 161 LYS A N 1
ATOM 1173 C CA . LYS A 1 164 ? 14.132 15.360 25.704 1.00 44.99 161 LYS A CA 1
ATOM 1174 C C . LYS A 1 164 ? 12.862 15.743 24.982 1.00 45.01 161 LYS A C 1
ATOM 1175 O O . LYS A 1 164 ? 12.721 15.558 23.759 1.00 47.67 161 LYS A O 1
ATOM 1181 N N . VAL A 1 165 ? 11.914 16.259 25.748 1.00 43.08 162 VAL A N 1
ATOM 1182 C CA . VAL A 1 165 ? 10.702 16.808 25.200 1.00 41.83 162 VAL A CA 1
ATOM 1183 C C . VAL A 1 165 ? 10.715 18.269 25.544 1.00 42.19 162 VAL A C 1
ATOM 1184 O O . VAL A 1 165 ? 10.884 18.624 26.693 1.00 42.30 162 VAL A O 1
ATOM 1188 N N . GLY A 1 166 ? 10.539 19.136 24.552 1.00 44.46 163 GLY A N 1
ATOM 1189 C CA . GLY A 1 166 ? 10.604 20.580 24.775 1.00 44.63 163 GLY A CA 1
ATOM 1190 C C . GLY A 1 166 ? 9.383 21.072 25.521 1.00 44.70 163 GLY A C 1
ATOM 1191 O O . GLY A 1 166 ? 8.440 20.332 25.782 1.00 44.44 163 GLY A O 1
ATOM 1192 N N . GLU A 1 167 ? 9.416 22.339 25.880 1.00 45.76 164 GLU A N 1
ATOM 1193 C CA . GLU A 1 167 ? 8.278 23.002 26.495 1.00 45.51 164 GLU A CA 1
ATOM 1194 C C . GLU A 1 167 ? 7.020 22.853 25.642 1.00 44.99 164 GLU A C 1
ATOM 1195 O O . GLU A 1 167 ? 7.105 22.879 24.408 1.00 45.62 164 GLU A O 1
ATOM 1201 N N . GLY A 1 168 ? 5.884 22.693 26.326 1.00 42.89 165 GLY A N 1
ATOM 1202 C CA . GLY A 1 168 ? 4.590 22.839 25.726 1.00 43.33 165 GLY A CA 1
ATOM 1203 C C . GLY A 1 168 ? 4.220 21.763 24.736 1.00 43.70 165 GLY A C 1
ATOM 1204 O O . GLY A 1 168 ? 3.271 21.911 23.946 1.00 45.38 165 GLY A O 1
ATOM 1205 N N . CYS A 1 169 ? 4.961 20.674 24.776 1.00 43.00 166 CYS A N 1
ATOM 1206 C CA . CYS A 1 169 ? 4.639 19.525 23.974 1.00 43.66 166 CYS A CA 1
ATOM 1207 C C . CYS A 1 169 ? 3.450 18.729 24.432 1.00 42.86 166 CYS A C 1
ATOM 1208 O O . CYS A 1 169 ? 3.075 18.703 25.612 1.00 41.75 166 CYS A O 1
ATOM 1219 N N . ILE A 1 171 ? 2.634 14.772 24.193 1.00 41.82 168 ILE A N 1
ATOM 1220 C CA . ILE A 1 171 ? 2.879 13.394 23.794 1.00 41.78 168 ILE A CA 1
ATOM 1221 C C . ILE A 1 171 ? 1.631 12.565 24.073 1.00 41.33 168 ILE A C 1
ATOM 1222 O O . ILE A 1 171 ? 1.299 12.310 25.222 1.00 42.17 168 ILE A O 1
ATOM 1227 N N . ALA A 1 172 ? 0.967 12.124 23.020 1.00 41.78 169 ALA A N 1
ATOM 1228 C CA . ALA A 1 172 ? -0.320 11.497 23.102 1.00 42.31 169 ALA A CA 1
ATOM 1229 C C . ALA A 1 172 ? -0.270 10.160 23.861 1.00 42.31 169 ALA A C 1
ATOM 1230 O O . ALA A 1 172 ? 0.791 9.558 24.055 1.00 42.62 169 ALA A O 1
ATOM 1232 N N . GLY A 1 173 ? -1.434 9.707 24.292 1.00 42.72 170 GLY A N 1
ATOM 1233 C CA . GLY A 1 173 ? -1.525 8.513 25.094 1.00 41.75 170 GLY A CA 1
ATOM 1234 C C . GLY A 1 173 ? -1.441 7.358 24.103 1.00 44.22 170 GLY A C 1
ATOM 1235 O O . GLY A 1 173 ? -1.604 7.559 22.878 1.00 44.99 170 GLY A O 1
ATOM 1236 N N . ALA A 1 174 ? -1.119 6.186 24.650 1.00 43.42 171 ALA A N 1
ATOM 1237 C CA . ALA A 1 174 ? -1.117 4.910 23.940 1.00 45.53 171 ALA A CA 1
ATOM 1238 C C . ALA A 1 174 ? -0.180 5.018 22.772 1.00 45.35 171 ALA A C 1
ATOM 1239 O O . ALA A 1 174 ? -0.472 4.582 21.702 1.00 47.94 171 ALA A O 1
ATOM 1241 N N . SER A 1 175 ? 0.933 5.669 23.033 1.00 44.99 172 SER A N 1
ATOM 1242 C CA . SER A 1 175 ? 2.042 5.825 22.117 1.00 46.34 172 SER A CA 1
ATOM 1243 C C . SER A 1 175 ? 3.380 5.375 22.768 1.00 45.99 172 SER A C 1
ATOM 1244 O O . SER A 1 175 ? 3.386 4.940 23.913 1.00 46.04 172 SER A O 1
ATOM 1247 N N . ALA A 1 176 ? 4.499 5.449 22.040 1.00 47.01 173 ALA A N 1
ATOM 1248 C CA . ALA A 1 176 ? 5.842 5.106 22.583 1.00 46.18 173 ALA A CA 1
ATOM 1249 C C . ALA A 1 176 ? 6.943 5.968 21.945 1.00 46.24 173 ALA A C 1
ATOM 1250 O O . ALA A 1 176 ? 7.164 5.886 20.734 1.00 47.97 173 ALA A O 1
ATOM 1252 N N . LEU A 1 177 ? 7.646 6.732 22.774 1.00 44.34 174 LEU A N 1
ATOM 1253 C CA . LEU A 1 177 ? 8.546 7.801 22.334 1.00 45.61 174 LEU A CA 1
ATOM 1254 C C . LEU A 1 177 ? 10.034 7.458 22.536 1.00 47.45 174 LEU A C 1
ATOM 1255 O O . LEU A 1 177 ? 10.475 7.192 23.670 1.00 45.16 174 LEU A O 1
ATOM 1260 N N . SER A 1 178 ? 10.755 7.486 21.413 1.00 50.72 175 SER A N 1
ATOM 1261 C CA . SER A 1 178 ? 12.191 7.206 21.326 1.00 53.64 175 SER A CA 1
ATOM 1262 C C . SER A 1 178 ? 13.092 8.394 20.988 1.00 53.34 175 SER A C 1
ATOM 1263 O O . SER A 1 178 ? 14.290 8.296 21.214 1.00 54.48 175 SER A O 1
ATOM 1266 N N . GLN A 1 179 ? 12.555 9.458 20.381 1.00 52.51 176 GLN A N 1
ATOM 1267 C CA . GLN A 1 179 ? 13.394 10.573 19.943 1.00 52.70 176 GLN A CA 1
ATOM 1268 C C . GLN A 1 179 ? 12.967 11.854 20.598 1.00 49.73 176 GLN A C 1
ATOM 1269 O O . GLN A 1 179 ? 11.999 11.833 21.372 1.00 47.83 176 GLN A O 1
ATOM 1275 N N . ASP A 1 180 ? 13.744 12.922 20.363 1.00 49.38 177 ASP A N 1
ATOM 1276 C CA . ASP A 1 180 ? 13.510 14.229 20.970 1.00 48.41 177 ASP A CA 1
ATOM 1277 C C . ASP A 1 180 ? 12.316 14.953 20.301 1.00 48.25 177 ASP A C 1
ATOM 1278 O O . ASP A 1 180 ? 12.129 14.834 19.103 1.00 50.95 177 ASP A O 1
ATOM 1283 N N . ILE A 1 181 ? 11.526 15.700 21.074 1.00 46.26 178 ILE A N 1
ATOM 1284 C CA . ILE A 1 181 ? 10.358 16.393 20.553 1.00 45.34 178 ILE A CA 1
ATOM 1285 C C . ILE A 1 181 ? 10.479 17.893 20.695 1.00 45.14 178 ILE A C 1
ATOM 1286 O O . ILE A 1 181 ? 10.551 18.433 21.802 1.00 43.87 178 ILE A O 1
ATOM 1291 N N . VAL A 1 182 ? 10.497 18.566 19.537 1.00 46.78 179 VAL A N 1
ATOM 1292 C CA . VAL A 1 182 ? 10.628 20.020 19.445 1.00 45.85 179 VAL A CA 1
ATOM 1293 C C . VAL A 1 182 ? 9.549 20.701 20.283 1.00 44.42 179 VAL A C 1
ATOM 1294 O O . VAL A 1 182 ? 8.457 20.180 20.425 1.00 41.78 179 VAL A O 1
ATOM 1298 N N . PRO A 1 183 ? 9.850 21.872 20.855 1.00 44.80 180 PRO A N 1
ATOM 1299 C CA . PRO A 1 183 ? 8.858 22.526 21.695 1.00 44.25 180 PRO A CA 1
ATOM 1300 C C . PRO A 1 183 ? 7.530 22.811 20.970 1.00 44.98 180 PRO A C 1
ATOM 1301 O O . PRO A 1 183 ? 7.541 23.049 19.752 1.00 46.06 180 PRO A O 1
ATOM 1305 N N . PHE A 1 184 ? 6.424 22.764 21.730 1.00 43.87 181 PHE A N 1
ATOM 1306 C CA . PHE A 1 184 ? 5.076 23.104 21.246 1.00 44.67 181 PHE A CA 1
ATOM 1307 C C . PHE A 1 184 ? 4.502 22.140 20.222 1.00 45.05 181 PHE A C 1
ATOM 1308 O O . PHE A 1 184 ? 3.445 22.390 19.638 1.00 46.35 181 PHE A O 1
ATOM 1316 N N . CYS A 1 185 ? 5.152 21.003 20.045 1.00 44.16 182 CYS A N 1
ATOM 1317 C CA . CYS A 1 185 ? 4.683 20.026 19.102 1.00 44.14 182 CYS A CA 1
ATOM 1318 C C . CYS A 1 185 ? 3.868 18.917 19.767 1.00 43.90 182 CYS A C 1
ATOM 1319 O O . CYS A 1 185 ? 3.978 18.700 20.963 1.00 42.04 182 CYS A O 1
ATOM 1322 N N . LEU A 1 186 ? 3.001 18.291 18.960 1.00 44.56 183 LEU A N 1
ATOM 1323 C CA . LEU A 1 186 ? 2.248 17.137 19.321 1.00 44.74 183 LEU A CA 1
ATOM 1324 C C . LEU A 1 186 ? 2.893 15.911 18.652 1.00 45.02 183 LEU A C 1
ATOM 1325 O O . LEU A 1 186 ? 3.149 15.909 17.430 1.00 47.01 183 LEU A O 1
ATOM 1330 N N . ALA A 1 187 ? 3.150 14.879 19.443 1.00 43.12 184 ALA A N 1
ATOM 1331 C CA . ALA A 1 187 ? 3.769 13.656 18.942 1.00 44.93 184 ALA A CA 1
ATOM 1332 C C . ALA A 1 187 ? 2.866 12.502 19.286 1.00 45.76 184 ALA A C 1
ATOM 1333 O O . ALA A 1 187 ? 2.291 12.445 20.390 1.00 43.74 184 ALA A O 1
ATOM 1335 N N . GLU A 1 188 ? 2.807 11.554 18.372 1.00 47.88 185 GLU A N 1
ATOM 1336 C CA . GLU A 1 188 ? 2.002 10.393 18.573 1.00 50.07 185 GLU A CA 1
ATOM 1337 C C . GLU A 1 188 ? 2.494 9.218 17.719 1.00 52.15 185 GLU A C 1
ATOM 1338 O O . GLU A 1 188 ? 3.147 9.377 16.665 1.00 53.34 185 GLU A O 1
ATOM 1344 N N . GLY A 1 189 ? 2.149 8.036 18.180 1.00 52.89 186 GLY A N 1
ATOM 1345 C CA . GLY A 1 189 ? 2.475 6.802 17.489 1.00 56.19 186 GLY A CA 1
ATOM 1346 C C . GLY A 1 189 ? 3.469 5.949 18.264 1.00 56.27 186 GLY A C 1
ATOM 1347 O O . GLY A 1 189 ? 3.838 6.234 19.422 1.00 53.63 186 GLY A O 1
ATOM 1348 N N . ASN A 1 190 ? 3.902 4.899 17.592 1.00 59.57 187 ASN A N 1
ATOM 1349 C CA . ASN A 1 190 ? 4.856 3.954 18.117 1.00 60.32 187 ASN A CA 1
ATOM 1350 C C . ASN A 1 190 ? 5.634 3.383 16.958 1.00 63.11 187 ASN A C 1
ATOM 1351 O O . ASN A 1 190 ? 5.113 2.493 16.264 1.00 64.89 187 ASN A O 1
ATOM 1356 N N . ARG A 1 191 ? 6.854 3.853 16.685 1.00 63.47 188 ARG A N 1
ATOM 1357 C CA A ARG A 1 191 ? 7.501 4.947 17.422 0.60 60.69 188 ARG A CA 1
ATOM 1358 C CA B ARG A 1 191 ? 7.536 4.961 17.366 0.40 60.54 188 ARG A CA 1
ATOM 1359 C C . ARG A 1 191 ? 6.822 6.274 17.115 1.00 59.08 188 ARG A C 1
ATOM 1360 O O . ARG A 1 191 ? 6.378 6.535 15.966 1.00 61.59 188 ARG A O 1
ATOM 1375 N N . ALA A 1 192 ? 6.736 7.096 18.148 1.00 54.77 189 ALA A N 1
ATOM 1376 C CA . ALA A 1 192 ? 5.973 8.303 18.087 1.00 52.74 189 ALA A CA 1
ATOM 1377 C C . ALA A 1 192 ? 6.707 9.377 17.320 1.00 52.63 189 ALA A C 1
ATOM 1378 O O . ALA A 1 192 ? 7.942 9.518 17.405 1.00 52.40 189 ALA A O 1
ATOM 1380 N N . SER A 1 193 ? 5.925 10.142 16.570 1.00 53.01 190 SER A N 1
ATOM 1381 C CA . SER A 1 193 ? 6.435 11.160 15.662 1.00 53.01 190 SER A CA 1
ATOM 1382 C C . SER A 1 193 ? 5.588 12.431 15.704 1.00 51.88 190 SER A C 1
ATOM 1383 O O . SER A 1 193 ? 4.398 12.400 15.973 1.00 50.97 190 SER A O 1
ATOM 1386 N N . ILE A 1 194 ? 6.238 13.548 15.418 1.00 51.75 191 ILE A N 1
ATOM 1387 C CA . ILE A 1 194 ? 5.575 14.827 15.356 1.00 51.24 191 ILE A CA 1
ATOM 1388 C C . ILE A 1 194 ? 4.537 14.848 14.230 1.00 53.24 191 ILE A C 1
ATOM 1389 O O . ILE A 1 194 ? 4.848 14.578 13.071 1.00 55.48 191 ILE A O 1
ATOM 1394 N N . ARG A 1 195 ? 3.290 15.104 14.630 1.00 53.04 192 ARG A N 1
ATOM 1395 C CA . ARG A 1 195 ? 2.110 15.150 13.744 1.00 54.68 192 ARG A CA 1
ATOM 1396 C C . ARG A 1 195 ? 1.657 16.559 13.437 1.00 54.48 192 ARG A C 1
ATOM 1397 O O . ARG A 1 195 ? 1.083 16.798 12.403 1.00 57.24 192 ARG A O 1
ATOM 1405 N N . SER A 1 196 ? 1.888 17.475 14.360 1.00 52.76 193 SER A N 1
ATOM 1406 C CA . SER A 1 196 ? 1.327 18.786 14.274 1.00 52.97 193 SER A CA 1
ATOM 1407 C C . SER A 1 196 ? 1.834 19.566 15.468 1.00 51.33 193 SER A C 1
ATOM 1408 O O . SER A 1 196 ? 2.612 19.042 16.306 1.00 49.57 193 SER A O 1
ATOM 1411 N N . LEU A 1 197 ? 1.382 20.815 15.571 1.00 51.29 194 LEU A N 1
ATOM 1412 C CA . LEU A 1 197 ? 1.567 21.548 16.815 1.00 50.54 194 LEU A CA 1
ATOM 1413 C C . LEU A 1 197 ? 0.623 20.984 17.900 1.00 49.67 194 LEU A C 1
ATOM 1414 O O . LEU A 1 197 ? -0.418 20.394 17.608 1.00 49.38 194 LEU A O 1
ATOM 1419 N N . ASN A 1 198 ? 1.016 21.143 19.153 1.00 48.65 195 ASN A N 1
ATOM 1420 C CA . ASN A 1 198 ? 0.074 20.982 20.263 1.00 48.11 195 ASN A CA 1
ATOM 1421 C C . ASN A 1 198 ? -0.833 22.235 20.340 1.00 50.16 195 ASN A C 1
ATOM 1422 O O . ASN A 1 198 ? -0.575 23.182 21.122 1.00 48.02 195 ASN A O 1
ATOM 1427 N N . LEU A 1 199 ? -1.842 22.259 19.473 1.00 53.52 196 LEU A N 1
ATOM 1428 C CA . LEU A 1 199 ? -2.679 23.444 19.289 1.00 57.23 196 LEU A CA 1
ATOM 1429 C C . LEU A 1 199 ? -3.506 23.774 20.536 1.00 58.33 196 LEU A C 1
ATOM 1430 O O . LEU A 1 199 ? -3.678 24.926 20.844 1.00 59.53 196 LEU A O 1
ATOM 1435 N N . VAL A 1 200 ? -3.973 22.766 21.271 1.00 58.99 197 VAL A N 1
ATOM 1436 C CA . VAL A 1 200 ? -4.715 22.977 22.519 1.00 59.65 197 VAL A CA 1
ATOM 1437 C C . VAL A 1 200 ? -3.877 23.689 23.594 1.00 59.05 197 VAL A C 1
ATOM 1438 O O . VAL A 1 200 ? -4.334 24.658 24.211 1.00 60.15 197 VAL A O 1
ATOM 1442 N N . GLY A 1 201 ? -2.672 23.182 23.837 1.00 57.66 198 GLY A N 1
ATOM 1443 C CA . GLY A 1 201 ? -1.759 23.764 24.807 1.00 56.80 198 GLY A CA 1
ATOM 1444 C C . GLY A 1 201 ? -1.349 25.203 24.509 1.00 58.78 198 GLY A C 1
ATOM 1445 O O . GLY A 1 201 ? -1.314 26.045 25.420 1.00 59.33 198 GLY A O 1
ATOM 1446 N N . ILE A 1 202 ? -1.038 25.501 23.249 1.00 59.56 199 ILE A N 1
ATOM 1447 C CA . ILE A 1 202 ? -0.595 26.827 22.903 1.00 61.53 199 ILE A CA 1
ATOM 1448 C C . ILE A 1 202 ? -1.768 27.839 22.831 1.00 64.73 199 ILE A C 1
ATOM 1449 O O . ILE A 1 202 ? -1.564 29.030 23.056 1.00 65.42 199 ILE A O 1
ATOM 1454 N N . ARG A 1 203 ? -2.977 27.378 22.509 1.00 66.72 200 ARG A N 1
ATOM 1455 C CA . ARG A 1 203 ? -4.142 28.269 22.509 1.00 69.68 200 ARG A CA 1
ATOM 1456 C C . ARG A 1 203 ? -4.578 28.596 23.923 1.00 70.17 200 ARG A C 1
ATOM 1457 O O . ARG A 1 203 ? -5.163 29.639 24.152 1.00 71.65 200 ARG A O 1
ATOM 1465 N N . ARG A 1 204 ? -4.272 27.733 24.881 1.00 69.47 201 ARG A N 1
ATOM 1466 C CA A ARG A 1 204 ? -4.504 28.026 26.295 0.60 69.74 201 ARG A CA 1
ATOM 1467 C CA B ARG A 1 204 ? -4.545 28.095 26.273 0.40 70.09 201 ARG A CA 1
ATOM 1468 C C . ARG A 1 204 ? -3.566 29.159 26.760 1.00 70.22 201 ARG A C 1
ATOM 1469 O O . ARG A 1 204 ? -3.924 29.987 27.594 1.00 72.65 201 ARG A O 1
ATOM 1484 N N . ARG A 1 205 ? -2.358 29.199 26.213 1.00 68.77 202 ARG A N 1
ATOM 1485 C CA . ARG A 1 205 ? -1.328 30.052 26.808 1.00 68.63 202 ARG A CA 1
ATOM 1486 C C . ARG A 1 205 ? -0.998 31.340 26.055 1.00 70.51 202 ARG A C 1
ATOM 1487 O O . ARG A 1 205 ? -0.595 32.332 26.674 1.00 70.97 202 ARG A O 1
ATOM 1495 N N . PHE A 1 206 ? -1.148 31.318 24.734 1.00 70.89 203 PHE A N 1
ATOM 1496 C CA . PHE A 1 206 ? -0.755 32.447 23.908 1.00 73.15 203 PHE A CA 1
ATOM 1497 C C . PHE A 1 206 ? -1.926 33.085 23.147 1.00 74.87 203 PHE A C 1
ATOM 1498 O O . PHE A 1 206 ? -3.050 32.570 23.138 1.00 74.69 203 PHE A O 1
ATOM 1506 N N . ASP A 1 207 ? -1.631 34.224 22.527 1.00 76.29 204 ASP A N 1
ATOM 1507 C CA . ASP A 1 207 ? -2.626 34.963 21.757 1.00 78.44 204 ASP A CA 1
ATOM 1508 C C . ASP A 1 207 ? -2.660 34.432 20.331 1.00 78.13 204 ASP A C 1
ATOM 1509 O O . ASP A 1 207 ? -1.703 33.790 19.887 1.00 76.46 204 ASP A O 1
ATOM 1514 N N . LYS A 1 208 ? -3.756 34.718 19.626 1.00 79.81 205 LYS A N 1
ATOM 1515 C CA . LYS A 1 208 ? -3.986 34.240 18.250 1.00 80.47 205 LYS A CA 1
ATOM 1516 C C . LYS A 1 208 ? -2.840 34.588 17.330 1.00 79.40 205 LYS A C 1
ATOM 1517 O O . LYS A 1 208 ? -2.607 33.945 16.297 1.00 79.24 205 LYS A O 1
ATOM 1523 N N . ASP A 1 209 ? -2.114 35.612 17.734 1.00 79.33 206 ASP A N 1
ATOM 1524 C CA A ASP A 1 209 ? -1.002 36.130 16.946 0.60 79.59 206 ASP A CA 1
ATOM 1525 C CA B ASP A 1 209 ? -1.016 36.127 16.946 0.40 79.53 206 ASP A CA 1
ATOM 1526 C C . ASP A 1 209 ? 0.223 35.242 17.132 1.00 76.89 206 ASP A C 1
ATOM 1527 O O . ASP A 1 209 ? 0.900 34.915 16.154 1.00 76.80 206 ASP A O 1
ATOM 1536 N N . GLU A 1 210 ? 0.497 34.827 18.380 1.00 74.30 207 GLU A N 1
ATOM 1537 C CA . GLU A 1 210 ? 1.644 33.937 18.666 1.00 71.64 207 GLU A CA 1
ATOM 1538 C C . GLU A 1 210 ? 1.337 32.569 18.086 1.00 68.80 207 GLU A C 1
ATOM 1539 O O . GLU A 1 210 ? 2.186 31.931 17.451 1.00 68.01 207 GLU A O 1
ATOM 1545 N N . VAL A 1 211 ? 0.117 32.125 18.335 1.00 66.69 208 VAL A N 1
ATOM 1546 C CA . VAL A 1 211 ? -0.379 30.907 17.753 1.00 64.73 208 VAL A CA 1
ATOM 1547 C C . VAL A 1 211 ? -0.089 30.885 16.252 1.00 64.79 208 VAL A C 1
ATOM 1548 O O . VAL A 1 211 ? 0.497 29.921 15.767 1.00 63.92 208 VAL A O 1
ATOM 1552 N N . ASP A 1 212 ? -0.440 31.942 15.523 1.00 65.56 209 ASP A N 1
ATOM 1553 C CA . ASP A 1 212 ? -0.266 31.923 14.069 1.00 66.23 209 ASP A CA 1
ATOM 1554 C C . ASP A 1 212 ? 1.198 31.945 13.756 1.00 64.86 209 ASP A C 1
ATOM 1555 O O . ASP A 1 212 ? 1.640 31.343 12.776 1.00 65.79 209 ASP A O 1
ATOM 1560 N N . ARG A 1 213 ? 1.964 32.681 14.542 1.00 64.06 210 ARG A N 1
ATOM 1561 C CA A ARG A 1 213 ? 3.418 32.664 14.394 0.60 63.79 210 ARG A CA 1
ATOM 1562 C CA B ARG A 1 213 ? 3.411 32.661 14.360 0.40 63.54 210 ARG A CA 1
ATOM 1563 C C . ARG A 1 213 ? 3.927 31.218 14.585 1.00 61.32 210 ARG A C 1
ATOM 1564 O O . ARG A 1 213 ? 4.761 30.722 13.831 1.00 61.23 210 ARG A O 1
ATOM 1579 N N . LEU A 1 214 ? 3.412 30.529 15.589 1.00 58.30 211 LEU A N 1
ATOM 1580 C CA . LEU A 1 214 ? 3.855 29.152 15.796 1.00 56.77 211 LEU A CA 1
ATOM 1581 C C . LEU A 1 214 ? 3.438 28.218 14.645 1.00 56.17 211 LEU A C 1
ATOM 1582 O O . LEU A 1 214 ? 4.203 27.335 14.270 1.00 54.85 211 LEU A O 1
ATOM 1587 N N . SER A 1 215 ? 2.284 28.472 14.029 1.00 57.00 212 SER A N 1
ATOM 1588 C CA . SER A 1 215 ? 1.806 27.627 12.931 1.00 57.40 212 SER A CA 1
ATOM 1589 C C . SER A 1 215 ? 2.647 27.779 11.708 1.00 58.71 212 SER A C 1
ATOM 1590 O O . SER A 1 215 ? 2.881 26.779 11.010 1.00 59.50 212 SER A O 1
ATOM 1593 N N . ARG A 1 216 ? 3.031 29.037 11.414 1.00 59.10 213 ARG A N 1
ATOM 1594 C CA . ARG A 1 216 ? 3.902 29.363 10.299 1.00 60.36 213 ARG A CA 1
ATOM 1595 C C . ARG A 1 216 ? 5.248 28.751 10.542 1.00 58.23 213 ARG A C 1
ATOM 1596 O O . ARG A 1 216 ? 5.785 28.073 9.671 1.00 58.08 213 ARG A O 1
ATOM 1604 N N . ALA A 1 217 ? 5.781 28.998 11.737 1.00 56.51 214 ALA A N 1
ATOM 1605 C CA . ALA A 1 217 ? 7.054 28.389 12.152 1.00 55.55 214 ALA A CA 1
ATOM 1606 C C . ALA A 1 217 ? 7.004 26.891 11.969 1.00 54.85 214 ALA A C 1
ATOM 1607 O O . ALA A 1 217 ? 7.881 26.343 11.343 1.00 55.17 214 ALA A O 1
ATOM 1609 N N . PHE A 1 218 ? 5.944 26.236 12.439 1.00 54.38 215 PHE A N 1
ATOM 1610 C CA . PHE A 1 218 ? 5.812 24.777 12.230 1.00 54.76 215 PHE A CA 1
ATOM 1611 C C . PHE A 1 218 ? 5.918 24.374 10.758 1.00 57.42 215 PHE A C 1
ATOM 1612 O O . PHE A 1 218 ? 6.698 23.510 10.405 1.00 57.98 215 PHE A O 1
ATOM 1620 N N . LYS A 1 219 ? 5.092 24.961 9.906 1.00 59.45 216 LYS A N 1
ATOM 1621 C CA . LYS A 1 219 ? 5.184 24.679 8.479 1.00 62.83 216 LYS A CA 1
ATOM 1622 C C . LYS A 1 219 ? 6.567 24.983 7.909 1.00 63.32 216 LYS A C 1
ATOM 1623 O O . LYS A 1 219 ? 7.034 24.260 7.048 1.00 63.90 216 LYS A O 1
ATOM 1629 N N . THR A 1 220 ? 7.214 26.049 8.393 1.00 63.04 217 THR A N 1
ATOM 1630 C CA . THR A 1 220 ? 8.505 26.482 7.839 1.00 63.49 217 THR A CA 1
ATOM 1631 C C . THR A 1 220 ? 9.559 25.446 8.228 1.00 63.28 217 THR A C 1
ATOM 1632 O O . THR A 1 220 ? 10.386 25.034 7.412 1.00 64.39 217 THR A O 1
ATOM 1636 N N . LEU A 1 221 ? 9.479 24.959 9.461 1.00 61.69 218 LEU A N 1
ATOM 1637 C CA . LEU A 1 221 ? 10.392 23.913 9.918 1.00 61.22 218 LEU A CA 1
ATOM 1638 C C . LEU A 1 221 ? 10.121 22.536 9.300 1.00 62.50 218 LEU A C 1
ATOM 1639 O O . LEU A 1 221 ? 11.053 21.885 8.852 1.00 63.80 218 LEU A O 1
ATOM 1644 N N . PHE A 1 222 ? 8.867 22.100 9.255 1.00 62.75 219 PHE A N 1
ATOM 1645 C CA . PHE A 1 222 ? 8.577 20.674 9.046 1.00 64.30 219 PHE A CA 1
ATOM 1646 C C . PHE A 1 222 ? 8.034 20.273 7.693 1.00 67.22 219 PHE A C 1
ATOM 1647 O O . PHE A 1 222 ? 7.946 19.094 7.416 1.00 67.48 219 PHE A O 1
ATOM 1655 N N . ARG A 1 223 ? 7.637 21.227 6.862 1.00 69.97 220 ARG A N 1
ATOM 1656 C CA A ARG A 1 223 ? 6.971 20.938 5.562 0.60 73.21 220 ARG A CA 1
ATOM 1657 C CA B ARG A 1 223 ? 6.950 20.851 5.627 0.40 72.57 220 ARG A CA 1
ATOM 1658 C C . ARG A 1 223 ? 7.866 20.112 4.632 1.00 75.28 220 ARG A C 1
ATOM 1659 O O . ARG A 1 223 ? 7.499 19.020 4.171 1.00 77.53 220 ARG A O 1
ATOM 1674 N N . GLN A 1 224 ? 9.032 20.678 4.322 1.00 75.45 221 GLN A N 1
ATOM 1675 C CA A GLN A 1 224 ? 10.083 19.981 3.586 0.60 77.43 221 GLN A CA 1
ATOM 1676 C CA B GLN A 1 224 ? 10.090 19.892 3.681 0.40 77.27 221 GLN A CA 1
ATOM 1677 C C . GLN A 1 224 ? 11.476 20.448 4.030 1.00 76.72 221 GLN A C 1
ATOM 1678 O O . GLN A 1 224 ? 11.617 21.520 4.631 1.00 75.19 221 GLN A O 1
ATOM 1689 N N . GLY A 1 225 ? 12.500 19.665 3.710 1.00 77.81 222 GLY A N 1
ATOM 1690 C CA . GLY A 1 225 ? 13.880 20.127 3.833 1.00 77.77 222 GLY A CA 1
ATOM 1691 C C . GLY A 1 225 ? 14.599 19.691 5.091 1.00 74.67 222 GLY A C 1
ATOM 1692 O O . GLY A 1 225 ? 14.065 18.957 5.902 1.00 72.09 222 GLY A O 1
ATOM 1693 N N . ASP A 1 226 ? 15.841 20.154 5.195 1.00 75.14 223 ASP A N 1
ATOM 1694 C CA . ASP A 1 226 ? 16.713 19.868 6.312 1.00 73.69 223 ASP A CA 1
ATOM 1695 C C . ASP A 1 226 ? 16.238 20.683 7.500 1.00 69.70 223 ASP A C 1
ATOM 1696 O O . ASP A 1 226 ? 16.171 21.906 7.443 1.00 67.38 223 ASP A O 1
ATOM 1701 N N . LEU A 1 227 ? 15.854 19.980 8.557 1.00 67.60 224 LEU A N 1
ATOM 1702 C CA . LEU A 1 227 ? 15.330 20.630 9.754 1.00 65.54 224 LEU A CA 1
ATOM 1703 C C . LEU A 1 227 ? 16.318 21.624 10.407 1.00 65.11 224 LEU A C 1
ATOM 1704 O O . LEU A 1 227 ? 15.915 22.718 10.828 1.00 63.33 224 LEU A O 1
ATOM 1709 N N . LYS A 1 228 ? 17.600 21.252 10.485 1.00 66.44 225 LYS A N 1
ATOM 1710 C CA . LYS A 1 228 ? 18.608 22.160 11.082 1.00 66.73 225 LYS A CA 1
ATOM 1711 C C . LYS A 1 228 ? 18.819 23.403 10.164 1.00 68.25 225 LYS A C 1
ATOM 1712 O O . LYS A 1 228 ? 18.917 24.528 10.661 1.00 67.40 225 LYS A O 1
ATOM 1718 N N . GLU A 1 229 ? 18.905 23.186 8.849 1.00 69.93 226 GLU A N 1
ATOM 1719 C CA . GLU A 1 229 ? 19.015 24.288 7.877 1.00 72.15 226 GLU A CA 1
ATOM 1720 C C . GLU A 1 229 ? 17.825 25.243 8.018 1.00 69.90 226 GLU A C 1
ATOM 1721 O O . GLU A 1 229 ? 17.984 26.466 8.063 1.00 69.83 226 GLU A O 1
ATOM 1727 N N . ASN A 1 230 ? 16.633 24.654 8.085 1.00 67.88 227 ASN A N 1
ATOM 1728 C CA . ASN A 1 230 ? 15.402 25.397 8.265 1.00 65.97 227 ASN A CA 1
ATOM 1729 C C . ASN A 1 230 ? 15.326 26.128 9.613 1.00 65.16 227 ASN A C 1
ATOM 1730 O O . ASN A 1 230 ? 14.794 27.245 9.670 1.00 66.15 227 ASN A O 1
ATOM 1735 N N . ALA A 1 231 ? 15.864 25.540 10.681 1.00 63.91 228 ALA A N 1
ATOM 1736 C CA . ALA A 1 231 ? 15.831 26.224 11.999 1.00 63.08 228 ALA A CA 1
ATOM 1737 C C . ALA A 1 231 ? 16.814 27.425 12.047 1.00 64.24 228 ALA A C 1
ATOM 1738 O O . ALA A 1 231 ? 16.496 28.491 12.549 1.00 64.11 228 ALA A O 1
ATOM 1740 N N . LYS A 1 232 ? 17.989 27.281 11.479 1.00 67.06 229 LYS A N 1
ATOM 1741 C CA A LYS A 1 232 ? 18.916 28.422 11.430 0.60 68.98 229 LYS A CA 1
ATOM 1742 C CA B LYS A 1 232 ? 18.932 28.397 11.392 0.40 68.80 229 LYS A CA 1
ATOM 1743 C C . LYS A 1 232 ? 18.292 29.561 10.623 1.00 69.88 229 LYS A C 1
ATOM 1744 O O . LYS A 1 232 ? 18.321 30.716 11.055 1.00 69.32 229 LYS A O 1
ATOM 1755 N N . ASN A 1 233 ? 17.701 29.235 9.475 1.00 70.97 230 ASN A N 1
ATOM 1756 C CA . ASN A 1 233 ? 17.071 30.254 8.648 1.00 72.64 230 ASN A CA 1
ATOM 1757 C C . ASN A 1 233 ? 15.953 30.926 9.429 1.00 71.13 230 ASN A C 1
ATOM 1758 O O . ASN A 1 233 ? 15.907 32.137 9.513 1.00 71.91 230 ASN A O 1
ATOM 1763 N N . LEU A 1 234 ? 15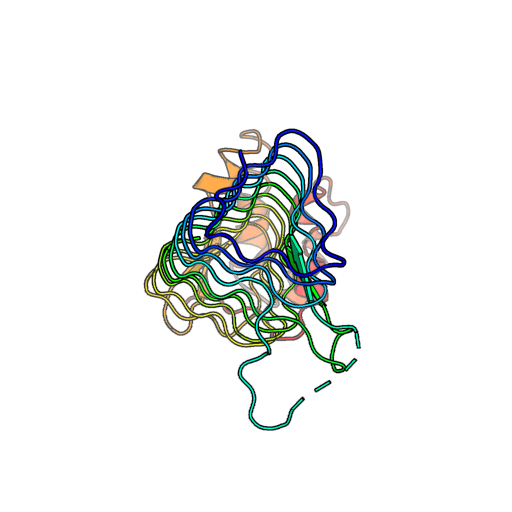.096 30.137 10.064 1.00 69.46 231 LEU A N 1
ATOM 1764 C CA . LEU A 1 234 ? 14.000 30.703 10.819 1.00 68.55 231 LEU A CA 1
ATOM 1765 C C . LEU A 1 234 ? 14.479 31.605 12.005 1.00 69.33 231 LEU A C 1
ATOM 1766 O O . LEU A 1 234 ? 13.765 32.534 12.389 1.00 69.59 231 LEU A O 1
ATOM 1771 N N . LEU A 1 235 ? 15.676 31.350 12.559 1.00 70.55 232 LEU A N 1
ATOM 1772 C CA . LEU A 1 235 ? 16.275 32.233 13.600 1.00 71.28 232 LEU A CA 1
ATOM 1773 C C . LEU A 1 235 ? 16.656 33.635 13.095 1.00 74.18 232 LEU A C 1
ATOM 1774 O O . LEU A 1 235 ? 16.652 34.596 13.865 1.00 74.24 232 LEU A O 1
ATOM 1779 N N . GLU A 1 236 ? 17.025 33.727 11.817 1.00 77.08 233 GLU A N 1
ATOM 1780 C CA . GLU A 1 236 ? 17.250 35.005 11.136 1.00 80.30 233 GLU A CA 1
ATOM 1781 C C . GLU A 1 236 ? 16.203 36.042 11.533 1.00 80.49 233 GLU A C 1
ATOM 1782 O O . GLU A 1 236 ? 15.022 35.869 11.236 1.00 79.47 233 GLU A O 1
ATOM 1788 N N . ASN A 1 237 ? 16.635 37.104 12.211 1.00 82.50 234 ASN A N 1
ATOM 1789 C CA . ASN A 1 237 ? 15.770 38.251 12.514 1.00 83.82 234 ASN A CA 1
ATOM 1790 C C . ASN A 1 237 ? 14.499 37.894 13.308 1.00 81.49 234 ASN A C 1
ATOM 1791 O O . ASN A 1 237 ? 13.565 38.683 13.345 1.00 82.70 234 ASN A O 1
ATOM 1796 N N . GLN A 1 238 ? 14.453 36.720 13.929 1.00 79.26 235 GLN A N 1
ATOM 1797 C CA . GLN A 1 238 ? 13.210 36.187 14.479 1.00 76.93 235 GLN A CA 1
ATOM 1798 C C . GLN A 1 238 ? 12.714 37.025 15.674 1.00 77.74 235 GLN A C 1
ATOM 1799 O O . GLN A 1 238 ? 13.498 37.280 16.609 1.00 78.63 235 GLN A O 1
ATOM 1805 N N . GLU A 1 239 ? 11.425 37.400 15.664 1.00 77.60 236 GLU A N 1
ATOM 1806 C CA . GLU A 1 239 ? 10.797 38.226 16.727 1.00 77.94 236 GLU A CA 1
ATOM 1807 C C . GLU A 1 239 ? 10.331 37.446 17.977 1.00 74.87 236 GLU A C 1
ATOM 1808 O O . GLU A 1 239 ? 10.244 38.019 19.077 1.00 75.25 236 GLU A O 1
ATOM 1814 N N . SER A 1 240 ? 9.975 36.171 17.790 1.00 71.62 237 SER A N 1
ATOM 1815 C CA . SER A 1 240 ? 9.329 35.363 18.836 1.00 68.38 237 SER A CA 1
ATOM 1816 C C . SER A 1 240 ? 10.343 34.497 19.585 1.00 66.34 237 SER A C 1
ATOM 1817 O O . SER A 1 240 ? 11.063 33.698 18.992 1.00 63.89 237 SER A O 1
ATOM 1820 N N . GLU A 1 241 ? 10.364 34.645 20.904 1.00 66.57 238 GLU A N 1
ATOM 1821 C CA . GLU A 1 241 ? 11.180 33.767 21.760 1.00 65.50 238 GLU A CA 1
ATOM 1822 C C . GLU A 1 241 ? 10.678 32.308 21.710 1.00 62.50 238 GLU A C 1
ATOM 1823 O O . GLU A 1 241 ? 11.468 31.379 21.932 1.00 61.55 238 GLU A O 1
ATOM 1829 N N . ASN A 1 242 ? 9.389 32.104 21.415 1.00 61.25 239 ASN A N 1
ATOM 1830 C CA . ASN A 1 242 ? 8.833 30.734 21.344 1.00 59.09 239 ASN A CA 1
ATOM 1831 C C . ASN A 1 242 ? 9.308 29.987 20.066 1.00 58.79 239 ASN A C 1
ATOM 1832 O O . ASN A 1 242 ? 9.718 28.826 20.121 1.00 56.92 239 ASN A O 1
ATOM 1837 N N . VAL A 1 243 ? 9.357 30.684 18.942 1.00 59.79 240 VAL A N 1
ATOM 1838 C CA . VAL A 1 243 ? 9.906 30.103 17.718 1.00 60.32 240 VAL A CA 1
ATOM 1839 C C . VAL A 1 243 ? 11.415 29.854 17.868 1.00 60.85 240 VAL A C 1
ATOM 1840 O O . VAL A 1 243 ? 11.976 28.932 17.272 1.00 61.16 240 VAL A O 1
ATOM 1844 N N . LYS A 1 244 ? 12.078 30.714 18.640 1.00 61.44 241 LYS A N 1
ATOM 1845 C CA . LYS A 1 244 ? 13.514 30.548 18.929 1.00 62.02 241 LYS A CA 1
ATOM 1846 C C . LYS A 1 244 ? 13.797 29.261 19.693 1.00 58.76 241 LYS A C 1
ATOM 1847 O O . LYS A 1 244 ? 14.718 28.543 19.372 1.00 59.38 241 LYS A O 1
ATOM 1853 N N . LYS A 1 245 ? 13.011 28.979 20.721 1.00 56.42 242 LYS A N 1
ATOM 1854 C CA . LYS A 1 245 ? 13.157 27.718 21.486 1.00 53.59 242 LYS A CA 1
ATOM 1855 C C . LYS A 1 245 ? 13.043 26.485 20.583 1.00 51.92 242 LYS A C 1
ATOM 1856 O O . LYS A 1 245 ? 13.862 25.613 20.651 1.00 51.52 242 LYS A O 1
ATOM 1870 N N . CYS A 1 247 ? 13.735 26.363 17.428 1.00 53.42 244 CYS A N 1
ATOM 1871 C CA . CYS A 1 247 ? 14.869 26.364 16.528 1.00 55.28 244 CYS A CA 1
ATOM 1872 C C . CYS A 1 247 ? 16.142 25.903 17.214 1.00 55.75 244 CYS A C 1
ATOM 1873 O O . CYS A 1 247 ? 16.881 25.048 16.683 1.00 56.24 244 CYS A O 1
ATOM 1876 N N . HIS A 1 248 ? 16.424 26.502 18.375 1.00 55.39 245 HIS A N 1
ATOM 1877 C CA . HIS A 1 248 ? 17.624 26.155 19.142 1.00 55.76 245 HIS A CA 1
ATOM 1878 C C . HIS A 1 248 ? 17.527 24.717 19.584 1.00 53.78 245 HIS A C 1
ATOM 1879 O O . HIS A 1 248 ? 18.538 24.035 19.625 1.00 53.30 245 HIS A O 1
ATOM 1886 N N . PHE A 1 249 ? 16.312 24.266 19.930 1.00 51.85 246 PHE A N 1
ATOM 1887 C CA . PHE A 1 249 ? 16.125 22.875 20.369 1.00 50.88 246 PHE A CA 1
ATOM 1888 C C . PHE A 1 249 ? 16.476 21.914 19.228 1.00 51.99 246 PHE A C 1
ATOM 1889 O O . PHE A 1 249 ? 17.181 20.910 19.421 1.00 51.92 246 PHE A O 1
ATOM 1897 N N . ILE A 1 250 ? 16.014 22.245 18.031 1.00 52.65 247 ILE A N 1
ATOM 1898 C CA . ILE A 1 250 ? 16.328 21.431 16.874 1.00 54.59 247 ILE A CA 1
ATOM 1899 C C . ILE A 1 250 ? 17.836 21.415 16.682 1.00 57.10 247 ILE A C 1
ATOM 1900 O O . ILE A 1 250 ? 18.398 20.376 16.330 1.00 59.03 247 ILE A O 1
ATOM 1905 N N . LEU A 1 251 ? 18.491 22.562 16.862 1.00 58.53 248 LEU A N 1
ATOM 1906 C CA . LEU A 1 251 ? 19.946 22.645 16.584 1.00 61.78 248 LEU A CA 1
ATOM 1907 C C . LEU A 1 251 ? 20.737 21.849 17.617 1.00 62.39 248 LEU A C 1
ATOM 1908 O O . LEU A 1 251 ? 21.756 21.235 17.310 1.00 63.91 248 LEU A O 1
ATOM 1913 N N . GLU A 1 252 ? 20.235 21.865 18.840 1.00 61.38 249 GLU A N 1
ATOM 1914 C CA . GLU A 1 252 ? 20.892 21.234 19.964 1.00 62.60 249 GLU A CA 1
ATOM 1915 C C . GLU A 1 252 ? 20.576 19.746 20.131 1.00 61.44 249 GLU A C 1
ATOM 1916 O O . GLU A 1 252 ? 21.165 19.112 21.017 1.00 61.30 249 GLU A O 1
ATOM 1922 N N . THR A 1 253 ? 19.690 19.188 19.297 1.00 60.83 250 THR A N 1
ATOM 1923 C CA . THR A 1 253 ? 19.167 17.824 19.495 1.00 59.83 250 THR A CA 1
ATOM 1924 C C . THR A 1 253 ? 20.243 16.773 19.530 1.00 62.24 250 THR A C 1
ATOM 1925 O O . THR A 1 253 ? 21.129 16.742 18.685 1.00 64.30 250 THR A O 1
ATOM 1929 N N . LYS A 1 254 ? 20.137 15.893 20.519 1.00 62.01 251 LYS A N 1
ATOM 1930 C CA . LYS A 1 254 ? 21.110 14.829 20.702 1.00 64.39 251 LYS A CA 1
ATOM 1931 C C . LYS A 1 254 ? 20.576 13.458 20.251 1.00 64.21 251 LYS A C 1
ATOM 1932 O O . LYS A 1 254 ? 21.353 12.615 19.809 1.00 65.58 251 LYS A O 1
ATOM 1938 N N . ARG A 1 255 ? 19.259 13.264 20.287 1.00 61.61 252 ARG A N 1
ATOM 1939 C CA . ARG A 1 255 ? 18.676 12.001 19.805 1.00 62.52 252 ARG A CA 1
ATOM 1940 C C . ARG A 1 255 ? 17.980 12.089 18.420 1.00 63.21 252 ARG A C 1
ATOM 1941 O O . ARG A 1 255 ? 17.576 11.043 17.857 1.00 64.90 252 ARG A O 1
ATOM 1949 N N . GLY A 1 256 ? 17.906 13.306 17.868 1.00 62.05 253 GLY A N 1
ATOM 1950 C CA . GLY A 1 256 ? 17.225 13.579 16.600 1.00 61.97 253 GLY A CA 1
ATOM 1951 C C . GLY A 1 256 ? 15.726 13.810 16.842 1.00 59.58 253 GLY A C 1
ATOM 1952 O O . GLY A 1 256 ? 15.201 13.570 17.956 1.00 56.37 253 GLY A O 1
ATOM 1953 N N . ILE A 1 257 ? 15.050 14.288 15.798 1.00 59.11 254 ILE A N 1
ATOM 1954 C CA . ILE A 1 257 ? 13.628 14.602 15.838 1.00 57.24 254 ILE A CA 1
ATOM 1955 C C . ILE A 1 257 ? 12.842 13.666 14.901 1.00 58.04 254 ILE A C 1
ATOM 1956 O O . ILE A 1 257 ? 13.130 13.603 13.718 1.00 59.25 254 ILE A O 1
ATOM 1961 N N . PRO A 1 258 ? 11.844 12.946 15.439 1.00 56.73 255 PRO A N 1
ATOM 1962 C CA . PRO A 1 258 ? 10.989 12.064 14.635 1.00 58.34 255 PRO A CA 1
ATOM 1963 C C . PRO A 1 258 ? 9.850 12.844 13.935 1.00 58.76 255 PRO A C 1
ATOM 1964 O O . PRO A 1 258 ? 9.127 13.590 14.576 1.00 56.65 255 PRO A O 1
ATOM 1968 N N . VAL A 1 259 ? 9.687 12.683 12.635 1.00 62.94 256 VAL A N 1
ATOM 1969 C CA . VAL A 1 259 ? 8.686 13.462 11.913 1.00 64.24 256 VAL A CA 1
ATOM 1970 C C . VAL A 1 259 ? 7.897 12.537 11.007 1.00 67.57 256 VAL A C 1
ATOM 1971 O O . VAL A 1 259 ? 8.453 11.629 10.394 1.00 70.34 256 VAL A O 1
ATOM 1975 N N . TYR A 1 260 ? 6.601 12.785 10.921 1.00 68.52 257 TYR A N 1
ATOM 1976 C CA . TYR A 1 260 ? 5.680 11.859 10.286 1.00 71.66 257 TYR A CA 1
ATOM 1977 C C . TYR A 1 260 ? 5.514 12.163 8.809 1.00 75.65 257 TYR A C 1
ATOM 1978 O O . TYR A 1 260 ? 5.380 13.326 8.432 1.00 74.86 257 TYR A O 1
ATOM 1987 N N . ARG A 1 261 ? 5.550 11.104 7.994 1.00 80.06 258 ARG A N 1
ATOM 1988 C CA . ARG A 1 261 ? 5.056 11.133 6.609 1.00 84.02 258 ARG A CA 1
ATOM 1989 C C . ARG A 1 261 ? 4.352 9.822 6.247 1.00 86.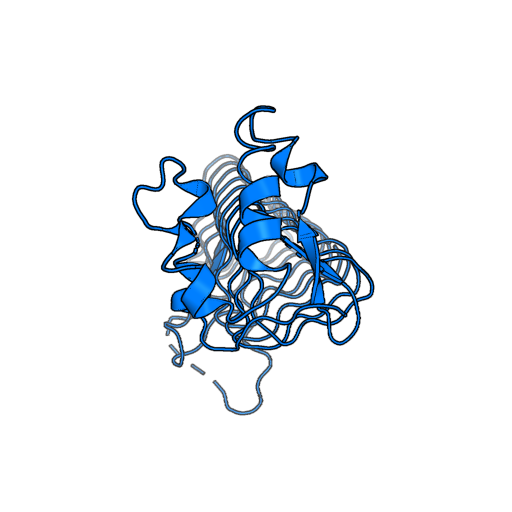54 258 ARG A C 1
ATOM 1990 O O . ARG A 1 261 ? 3.286 9.824 5.625 1.00 87.89 258 ARG A O 1
#

B-factor: mean 52.26, std 14.53, range [25.85, 97.07]

Radius of gyration: 19.44 Å; Cα contacts (8 Å, |Δi|>4): 773; chains: 1; bounding box: 31×42×62 Å

Organism: Campylobacter jejuni subsp. jejuni serotype O:2 (strain ATCC 700819 / NCTC 11168) (NCBI:txid192222)